Protein AF-A0A0L9VU03-F1 (afdb_monomer_lite)

Sequence (287 aa):
MYFSAEDRGEMMSMVYNWPAEQVDMIVVTDGSRILGLGDLGVQGIGIAIGKLDLYVAAAGINPQRVLPVMIDVGTNNEKLLEDPLYLGLQQHRLDGDDYLAVVDEFME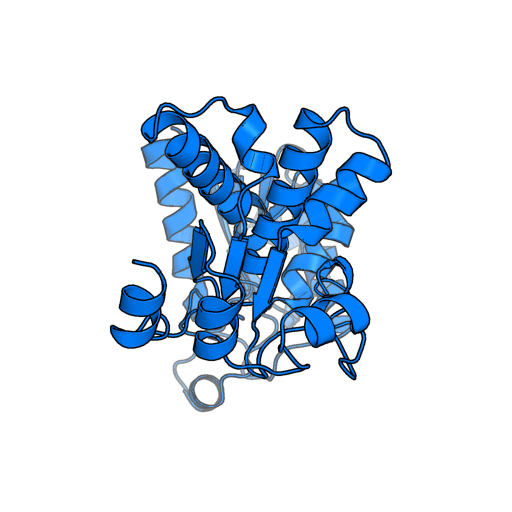AVFTRWPNVIVQFEDFQSKWAFKLLQRYRNTYRMFNDDVQGTAGVAIAGLLGAVRAQGRPMIDFPKQKIVVAGAGSAGIGVLNAARKTMARMLGNNEIAFKSAKSQFWVVDAKGLISEGRENIDPDALPFARNLKEMERQGLREGASLEEVVKQVKPDVLLGLSAVGGLFSKEVYNLKL

Structure (mmCIF, N/CA/C/O backbone):
data_AF-A0A0L9VU03-F1
#
_entry.id   AF-A0A0L9VU03-F1
#
loop_
_atom_site.group_PDB
_atom_site.id
_atom_site.type_symbol
_atom_site.label_atom_id
_atom_site.label_alt_id
_atom_site.label_comp_id
_atom_site.label_asym_id
_atom_site.label_entity_id
_atom_site.label_seq_id
_atom_site.pdbx_PDB_ins_code
_atom_site.Cartn_x
_atom_site.Cartn_y
_atom_site.Cartn_z
_atom_site.occupancy
_atom_site.B_iso_or_equiv
_atom_site.auth_seq_id
_atom_site.auth_comp_id
_atom_site.auth_asym_id
_atom_site.auth_atom_id
_atom_site.pdbx_PDB_model_num
ATOM 1 N N . MET A 1 1 ? 8.608 -6.116 -17.737 1.00 97.00 1 MET A N 1
ATOM 2 C CA . MET A 1 1 ? 9.834 -5.375 -18.089 1.00 97.00 1 MET A CA 1
ATOM 3 C C . MET A 1 1 ? 10.596 -5.069 -16.811 1.00 97.00 1 MET A C 1
ATOM 5 O O . MET A 1 1 ? 9.953 -4.867 -15.788 1.00 97.00 1 MET A O 1
ATOM 9 N N . TYR A 1 2 ? 11.925 -5.094 -16.856 1.00 98.25 2 TYR A N 1
ATOM 10 C CA . TYR A 1 2 ? 12.788 -4.829 -15.705 1.00 98.25 2 TYR A CA 1
ATOM 11 C C . TYR A 1 2 ? 13.545 -3.528 -15.960 1.00 98.25 2 TYR A C 1
ATOM 13 O O . TYR A 1 2 ? 14.045 -3.339 -17.067 1.00 98.25 2 TYR A O 1
ATOM 21 N N . PHE A 1 3 ? 13.581 -2.656 -14.959 1.00 98.31 3 PHE A N 1
ATOM 22 C CA . PHE A 1 3 ? 14.425 -1.465 -14.921 1.00 98.31 3 PHE A CA 1
ATOM 23 C C . PHE A 1 3 ? 15.259 -1.547 -13.658 1.00 98.31 3 PHE A C 1
ATOM 25 O O . PHE A 1 3 ? 14.698 -1.684 -12.574 1.00 98.31 3 PHE A O 1
ATOM 32 N N . SER A 1 4 ? 16.573 -1.492 -13.784 1.00 97.94 4 SER A N 1
ATOM 33 C CA . SER A 1 4 ? 17.489 -1.590 -12.659 1.00 97.94 4 SER A CA 1
ATOM 34 C C . SER A 1 4 ? 18.119 -0.240 -12.323 1.00 97.94 4 SER A C 1
ATOM 36 O O . SER A 1 4 ? 18.065 0.717 -13.096 1.00 97.94 4 SER A O 1
ATOM 38 N N . ALA A 1 5 ? 18.764 -0.158 -11.163 1.00 97.38 5 ALA A N 1
ATOM 39 C CA . ALA A 1 5 ? 19.578 0.995 -10.796 1.00 97.38 5 ALA A CA 1
ATOM 40 C C . ALA A 1 5 ? 20.778 1.237 -11.734 1.00 97.38 5 ALA A C 1
ATOM 42 O O . ALA A 1 5 ? 21.306 2.354 -11.735 1.00 97.38 5 ALA A O 1
ATOM 43 N N . GLU A 1 6 ? 21.214 0.218 -12.483 1.00 97.25 6 GLU A N 1
ATOM 44 C CA . GLU A 1 6 ? 22.302 0.303 -13.468 1.00 97.25 6 GLU A CA 1
ATOM 45 C C . GLU A 1 6 ? 21.829 0.881 -14.809 1.00 97.25 6 GLU A C 1
ATOM 47 O O . GLU A 1 6 ? 22.638 1.397 -15.572 1.00 97.25 6 GLU A O 1
ATOM 52 N N . ASP A 1 7 ? 20.516 0.881 -15.054 1.00 97.12 7 ASP A N 1
ATOM 53 C CA . ASP A 1 7 ? 19.892 1.419 -16.267 1.00 97.12 7 ASP A CA 1
ATOM 54 C C . ASP A 1 7 ? 19.652 2.940 -16.207 1.00 97.12 7 ASP A C 1
ATOM 56 O O . ASP A 1 7 ? 18.997 3.516 -17.081 1.00 97.12 7 ASP A O 1
ATOM 60 N N . ARG A 1 8 ? 20.149 3.605 -15.154 1.00 95.31 8 ARG A N 1
ATOM 61 C CA . ARG A 1 8 ? 19.999 5.053 -14.971 1.00 95.31 8 ARG A CA 1
ATOM 62 C C . ARG A 1 8 ? 20.581 5.818 -16.162 1.00 95.31 8 ARG A C 1
ATOM 64 O O . ARG A 1 8 ? 21.748 5.655 -16.506 1.00 95.31 8 ARG A O 1
ATOM 71 N N . GLY A 1 9 ? 19.776 6.704 -16.736 1.00 97.00 9 GLY A N 1
ATOM 72 C CA . GLY A 1 9 ? 20.077 7.489 -17.933 1.00 97.00 9 GLY A CA 1
ATOM 73 C C . GLY A 1 9 ? 19.579 6.866 -19.239 1.00 97.00 9 GLY A C 1
ATOM 74 O O . GLY A 1 9 ? 19.546 7.558 -20.256 1.00 97.00 9 GLY A O 1
ATOM 75 N N . GLU A 1 10 ? 19.156 5.600 -19.226 1.00 97.62 10 GLU A N 1
ATOM 76 C CA . GLU A 1 10 ? 18.762 4.853 -20.423 1.00 97.62 10 GLU A CA 1
ATOM 77 C C . GLU A 1 10 ? 17.277 4.458 -20.426 1.00 97.62 10 GLU A C 1
ATOM 79 O O . GLU A 1 10 ? 16.770 3.966 -21.436 1.00 97.62 10 GLU A O 1
ATOM 84 N N . MET A 1 11 ? 16.511 4.705 -19.355 1.00 97.75 11 MET A N 1
ATOM 85 C CA . MET A 1 11 ? 15.139 4.181 -19.260 1.00 97.75 11 MET A CA 1
ATOM 86 C C . MET A 1 11 ? 14.220 4.716 -20.367 1.00 97.75 11 MET A C 1
ATOM 88 O O . MET A 1 11 ? 13.341 3.997 -20.850 1.00 97.75 11 MET A O 1
ATOM 92 N N . MET A 1 12 ? 14.461 5.950 -20.823 1.00 96.25 12 MET A N 1
ATOM 93 C CA . MET A 1 12 ? 13.763 6.580 -21.953 1.00 96.25 12 MET A CA 1
ATOM 94 C C . MET A 1 12 ? 13.927 5.805 -23.265 1.00 96.25 12 MET A C 1
ATOM 96 O O . MET A 1 12 ? 12.988 5.747 -24.061 1.00 96.25 12 MET A O 1
ATOM 100 N N . SER A 1 13 ? 15.100 5.218 -23.512 1.00 96.69 13 SER A N 1
ATOM 101 C CA . SER A 1 13 ? 15.340 4.381 -24.689 1.00 96.69 13 SER A CA 1
ATOM 102 C C . SER A 1 13 ? 14.794 2.973 -24.445 1.00 96.69 13 SER A C 1
ATOM 104 O O . SER A 1 13 ? 14.068 2.430 -25.281 1.00 96.69 13 SER A O 1
ATOM 106 N N . MET A 1 14 ? 15.029 2.423 -23.251 1.00 97.75 14 MET A N 1
ATOM 107 C CA . MET A 1 14 ? 14.597 1.081 -22.876 1.00 97.75 14 MET A CA 1
ATOM 108 C C . MET A 1 14 ? 13.095 0.888 -22.971 1.00 97.75 14 MET A C 1
ATOM 110 O O . MET A 1 14 ? 12.674 -0.180 -23.418 1.00 97.75 14 MET A O 1
ATOM 114 N N . VAL A 1 15 ? 12.276 1.878 -22.576 1.00 97.50 15 VAL A N 1
ATOM 115 C CA . VAL A 1 15 ? 10.814 1.730 -22.635 1.00 97.50 15 VAL A CA 1
ATOM 116 C C . VAL A 1 15 ? 10.367 1.289 -24.020 1.00 97.50 15 VAL A C 1
ATOM 118 O O . VAL A 1 15 ? 9.435 0.499 -24.067 1.00 97.50 15 VAL A O 1
ATOM 121 N N . TYR A 1 16 ? 11.050 1.687 -25.109 1.00 96.88 16 TYR A N 1
ATOM 122 C CA . TYR A 1 16 ? 10.753 1.304 -26.499 1.00 96.88 16 TYR A CA 1
ATOM 123 C C . TYR A 1 16 ? 11.013 -0.168 -26.847 1.00 96.88 16 TYR A C 1
ATOM 125 O O . TYR A 1 16 ? 10.452 -0.652 -27.829 1.00 96.88 16 TYR A O 1
ATOM 133 N N . ASN A 1 17 ? 11.753 -0.908 -26.019 1.00 97.50 17 ASN A N 1
ATOM 134 C CA . ASN A 1 17 ? 11.926 -2.355 -26.179 1.00 97.50 17 ASN A CA 1
ATOM 135 C C . ASN A 1 17 ? 10.632 -3.135 -25.899 1.00 97.50 17 ASN A C 1
ATOM 137 O O . ASN A 1 17 ? 10.507 -4.290 -26.309 1.00 97.50 17 ASN A O 1
ATOM 141 N N . TRP A 1 18 ? 9.646 -2.530 -25.222 1.00 97.94 18 TRP A N 1
ATOM 142 C CA . TRP A 1 18 ? 8.326 -3.143 -25.100 1.00 97.94 18 TRP A CA 1
ATOM 143 C C . TRP A 1 18 ? 7.584 -3.101 -26.450 1.00 97.94 18 TRP A C 1
ATOM 145 O O . TRP A 1 18 ? 7.421 -2.011 -27.012 1.00 97.94 18 TRP A O 1
ATOM 155 N N . PRO A 1 19 ? 7.097 -4.244 -26.973 1.00 96.19 19 PRO A N 1
ATOM 156 C CA . PRO A 1 19 ? 6.612 -4.340 -28.352 1.00 96.19 19 PRO A CA 1
ATOM 157 C C . PRO A 1 19 ? 5.263 -3.649 -28.587 1.00 96.19 19 PRO A C 1
ATOM 159 O O . PRO A 1 19 ? 4.924 -3.349 -29.728 1.00 96.19 19 PRO A O 1
ATOM 162 N N . ALA A 1 20 ? 4.478 -3.400 -27.535 1.00 95.81 20 ALA A N 1
ATOM 163 C CA . ALA A 1 20 ? 3.187 -2.742 -27.675 1.00 95.81 20 ALA A CA 1
ATOM 164 C C . ALA A 1 20 ? 3.362 -1.232 -27.893 1.00 95.81 20 ALA A C 1
ATOM 166 O O . ALA A 1 20 ? 3.994 -0.542 -27.092 1.00 95.81 20 ALA A O 1
ATOM 167 N N . GLU A 1 21 ? 2.747 -0.704 -28.952 1.00 95.12 21 GLU A N 1
ATOM 168 C CA . GLU A 1 21 ? 2.725 0.739 -29.215 1.00 95.12 21 GLU A CA 1
ATOM 169 C C . GLU A 1 21 ? 1.917 1.506 -28.164 1.00 95.12 21 GLU A C 1
ATOM 171 O O . GLU A 1 21 ? 2.258 2.637 -27.826 1.00 95.12 21 GLU A O 1
ATOM 176 N N . GLN A 1 22 ? 0.868 0.888 -27.613 1.00 96.69 22 GLN A N 1
ATOM 177 C CA . GLN A 1 22 ? -0.003 1.481 -26.599 1.00 96.69 22 GLN A CA 1
ATOM 178 C C . GLN A 1 22 ? -0.077 0.594 -25.358 1.00 96.69 22 GLN A C 1
ATOM 180 O O . GLN A 1 22 ? -0.290 -0.614 -25.461 1.00 96.69 22 GLN A O 1
ATOM 185 N N . VAL A 1 23 ? 0.036 1.220 -24.189 1.00 98.38 23 VAL A N 1
ATOM 186 C CA . VAL A 1 23 ? -0.147 0.596 -22.877 1.00 98.38 23 VAL A CA 1
ATOM 187 C C . VAL A 1 23 ? -1.132 1.445 -22.075 1.00 98.38 23 VAL A C 1
ATOM 189 O O . VAL A 1 23 ? -0.966 2.659 -21.964 1.00 98.38 23 VAL A O 1
ATOM 192 N N . ASP A 1 24 ? -2.158 0.800 -21.522 1.00 98.25 24 ASP A N 1
ATOM 193 C CA . ASP A 1 24 ? -3.194 1.441 -20.705 1.00 98.25 24 ASP A CA 1
ATOM 194 C C . ASP A 1 24 ? -2.957 1.256 -19.213 1.00 98.25 24 ASP A C 1
ATOM 196 O O . ASP A 1 24 ? -3.305 2.136 -18.427 1.00 98.25 24 ASP A O 1
ATOM 200 N N . MET A 1 25 ? -2.382 0.119 -18.819 1.00 98.62 25 MET A N 1
ATOM 201 C CA . MET A 1 25 ? -2.199 -0.241 -17.418 1.00 98.62 25 MET A CA 1
ATOM 202 C C . MET A 1 25 ? -0.805 -0.806 -17.180 1.00 98.62 25 MET A C 1
ATOM 204 O O . MET A 1 25 ? -0.405 -1.802 -17.787 1.00 98.62 25 MET A O 1
ATOM 208 N N . ILE A 1 26 ? -0.094 -0.191 -16.245 1.00 98.88 26 ILE A N 1
ATOM 209 C CA . ILE A 1 26 ? 1.149 -0.701 -15.683 1.00 98.88 26 ILE A CA 1
ATOM 210 C C . ILE A 1 26 ? 0.901 -1.036 -14.224 1.00 98.88 26 ILE A C 1
ATOM 212 O O . ILE A 1 26 ? 0.391 -0.201 -13.480 1.00 98.88 26 ILE A O 1
ATOM 216 N N . VAL A 1 27 ? 1.320 -2.226 -13.807 1.00 98.88 27 VAL A N 1
ATOM 217 C CA . VAL A 1 27 ? 1.528 -2.527 -12.388 1.00 98.88 27 VAL 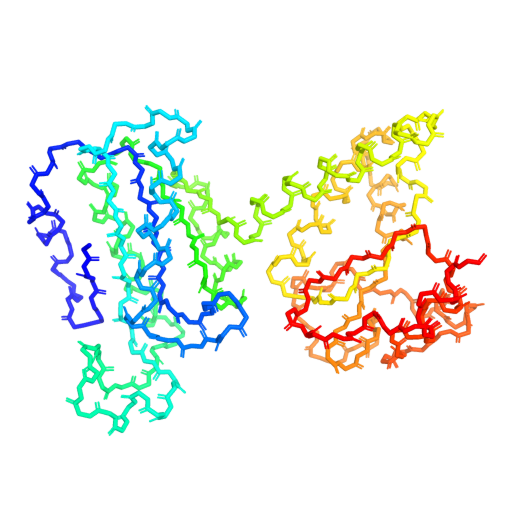A CA 1
ATOM 218 C C . VAL A 1 27 ? 3.028 -2.615 -12.174 1.00 98.88 27 VAL A C 1
ATOM 220 O O . VAL A 1 27 ? 3.708 -3.383 -12.857 1.00 98.88 27 VAL A O 1
ATOM 223 N N . VAL A 1 28 ? 3.538 -1.796 -11.260 1.00 98.88 28 VAL A N 1
ATOM 224 C CA . VAL A 1 28 ? 4.958 -1.704 -10.932 1.00 98.88 28 VAL A CA 1
ATOM 225 C C . VAL A 1 28 ? 5.186 -2.052 -9.468 1.00 98.88 28 VAL A C 1
ATOM 227 O O . VAL A 1 28 ? 4.421 -1.636 -8.599 1.00 98.88 28 VAL A O 1
ATOM 230 N N . THR A 1 29 ? 6.249 -2.803 -9.202 1.00 98.75 29 THR A N 1
ATOM 231 C CA . THR A 1 29 ? 6.735 -3.123 -7.856 1.00 98.75 29 THR A CA 1
ATOM 232 C C . THR A 1 29 ? 8.260 -3.041 -7.818 1.00 98.75 29 THR A C 1
ATOM 234 O O . THR A 1 29 ? 8.908 -3.221 -8.850 1.00 98.75 29 THR A O 1
ATOM 237 N N . ASP A 1 30 ? 8.837 -2.778 -6.645 1.00 98.50 30 ASP A N 1
ATOM 238 C CA . ASP A 1 30 ? 10.277 -2.930 -6.380 1.00 98.50 30 ASP A CA 1
ATOM 239 C C . ASP A 1 30 ? 10.606 -4.212 -5.590 1.00 98.50 30 ASP A C 1
ATOM 241 O O . ASP A 1 30 ? 11.751 -4.440 -5.184 1.00 98.50 30 ASP A O 1
ATOM 245 N N . GLY A 1 31 ? 9.589 -5.033 -5.300 1.00 97.94 31 GLY A N 1
ATOM 246 C CA . GLY A 1 31 ? 9.735 -6.284 -4.564 1.00 97.94 31 GLY A CA 1
ATOM 247 C C . GLY A 1 31 ? 10.089 -6.136 -3.084 1.00 97.94 31 GLY A C 1
ATOM 248 O O . GLY A 1 31 ? 10.447 -7.127 -2.447 1.00 97.94 31 GLY A O 1
ATOM 249 N N . SER A 1 32 ? 10.041 -4.923 -2.524 1.00 97.50 32 SER A N 1
ATOM 250 C CA . SER A 1 32 ? 10.554 -4.644 -1.175 1.00 97.50 32 SER A CA 1
ATOM 251 C C . SER A 1 32 ? 9.612 -5.061 -0.046 1.00 97.50 32 SER A C 1
ATOM 253 O O . SER A 1 32 ? 10.047 -5.187 1.105 1.00 97.50 32 SER A O 1
ATOM 255 N N . ARG A 1 33 ? 8.327 -5.266 -0.351 1.00 94.88 33 ARG A N 1
ATOM 256 C CA . ARG A 1 33 ? 7.302 -5.687 0.606 1.00 94.88 33 ARG A CA 1
ATOM 257 C C . ARG A 1 33 ? 6.242 -6.553 -0.078 1.00 94.88 33 ARG A C 1
ATOM 259 O O . ARG A 1 33 ? 5.066 -6.208 -0.075 1.00 94.88 33 ARG A O 1
ATOM 266 N N . ILE A 1 34 ? 6.656 -7.694 -0.624 1.00 95.44 34 ILE A N 1
ATOM 267 C CA . ILE A 1 34 ? 5.741 -8.635 -1.270 1.00 95.44 34 ILE A CA 1
ATOM 268 C C . ILE A 1 34 ? 4.785 -9.232 -0.240 1.00 95.44 34 ILE A C 1
ATOM 270 O O . ILE A 1 34 ? 5.185 -10.051 0.595 1.00 95.44 34 ILE A O 1
ATOM 274 N N . LEU A 1 35 ? 3.514 -8.831 -0.297 1.00 89.88 35 LEU A N 1
ATOM 275 C CA . LEU A 1 35 ? 2.458 -9.268 0.617 1.00 89.88 35 LEU A CA 1
ATOM 276 C C . LEU A 1 35 ? 2.898 -9.202 2.104 1.00 89.88 35 LEU A C 1
ATOM 278 O O . LEU A 1 35 ? 3.228 -8.142 2.640 1.00 89.88 35 LEU A O 1
ATOM 282 N N . GLY A 1 36 ? 2.883 -10.348 2.794 1.00 85.75 36 GLY A N 1
ATOM 283 C CA . GLY A 1 36 ? 3.446 -10.545 4.135 1.00 85.75 36 GLY A CA 1
ATOM 284 C C . GLY A 1 36 ? 4.771 -11.318 4.142 1.00 85.75 36 GLY A C 1
ATOM 285 O O . GLY A 1 36 ? 5.201 -11.751 5.206 1.00 85.75 36 GLY A O 1
ATOM 286 N N . LEU A 1 37 ? 5.384 -11.539 2.974 1.00 91.19 37 LEU A N 1
ATOM 287 C CA . LEU A 1 37 ? 6.623 -12.309 2.799 1.00 91.19 37 LEU A CA 1
ATOM 288 C C . LEU A 1 37 ? 7.883 -11.443 2.934 1.00 91.19 37 LEU A C 1
ATOM 290 O O . LEU A 1 37 ? 8.956 -11.969 3.219 1.00 91.19 37 LEU A O 1
ATOM 294 N N . GLY A 1 38 ? 7.747 -10.123 2.781 1.00 93.25 38 GLY A N 1
ATOM 295 C CA . GLY A 1 38 ? 8.843 -9.169 2.935 1.00 93.25 38 GLY A CA 1
ATOM 296 C C . GLY A 1 38 ? 9.579 -8.895 1.627 1.00 93.25 38 GLY A C 1
ATOM 297 O O . GLY A 1 38 ? 8.966 -8.828 0.564 1.00 93.25 38 GLY A O 1
ATOM 298 N N . ASP A 1 39 ? 10.884 -8.673 1.726 1.00 97.69 39 ASP A N 1
ATOM 299 C CA . ASP A 1 39 ? 11.732 -8.310 0.594 1.00 97.69 39 ASP A CA 1
ATOM 300 C C . ASP A 1 39 ? 12.108 -9.552 -0.229 1.00 97.69 39 ASP A C 1
ATOM 302 O O . ASP A 1 39 ? 12.851 -10.416 0.244 1.00 97.69 39 ASP A O 1
ATOM 306 N N . LEU A 1 40 ? 11.588 -9.639 -1.455 1.00 98.06 40 LEU A N 1
ATOM 307 C CA . LEU A 1 40 ? 11.891 -10.710 -2.414 1.00 98.06 40 LEU A CA 1
ATOM 308 C C . LEU A 1 40 ? 12.645 -10.198 -3.653 1.00 98.06 40 LEU A C 1
ATOM 310 O O . LEU A 1 40 ? 12.853 -10.955 -4.604 1.00 98.06 40 LEU A O 1
ATOM 314 N N . GLY A 1 41 ? 13.025 -8.915 -3.668 1.00 98.12 41 GLY A N 1
ATOM 315 C CA . GLY A 1 41 ? 13.677 -8.280 -4.812 1.00 98.12 41 GLY A CA 1
ATOM 316 C C . GLY A 1 41 ? 12.964 -8.571 -6.139 1.00 98.12 41 GLY A C 1
ATOM 317 O O . GLY A 1 41 ? 11.732 -8.555 -6.221 1.00 98.12 41 GLY A O 1
ATOM 318 N N . VAL A 1 42 ? 13.723 -8.920 -7.179 1.00 98.12 42 VAL A N 1
ATOM 319 C CA . VAL A 1 42 ? 13.159 -9.174 -8.519 1.00 98.12 42 VAL A CA 1
ATOM 320 C C . VAL A 1 42 ? 12.241 -10.395 -8.605 1.00 98.12 42 VAL A C 1
ATOM 322 O O . VAL A 1 42 ? 11.451 -10.501 -9.547 1.00 98.12 42 VAL A O 1
ATOM 325 N N . GLN A 1 43 ? 12.279 -11.303 -7.623 1.00 97.62 43 GLN A N 1
ATOM 326 C CA . GLN A 1 43 ? 11.357 -12.445 -7.573 1.00 97.62 43 GLN A CA 1
ATOM 327 C C . GLN A 1 43 ? 9.908 -11.993 -7.313 1.00 97.62 43 GLN A C 1
ATOM 329 O O . GLN A 1 43 ? 8.965 -12.731 -7.597 1.00 97.62 43 GLN A O 1
ATOM 334 N N . GLY A 1 44 ? 9.710 -10.754 -6.851 1.00 97.44 44 GLY A N 1
ATOM 335 C CA . GLY A 1 44 ? 8.399 -10.147 -6.630 1.00 97.44 44 GLY A CA 1
ATOM 336 C C . GLY A 1 44 ? 7.575 -9.853 -7.891 1.00 97.44 44 GLY A C 1
ATOM 337 O O . GLY A 1 44 ? 6.394 -9.531 -7.781 1.00 97.44 44 GLY A O 1
ATOM 338 N N . ILE A 1 45 ? 8.146 -9.988 -9.097 1.00 98.19 45 ILE A N 1
ATOM 339 C CA . ILE A 1 45 ? 7.484 -9.621 -10.368 1.00 98.19 45 ILE A CA 1
ATOM 340 C C . ILE A 1 45 ? 6.155 -10.359 -10.583 1.00 98.19 45 ILE A C 1
ATOM 342 O O . ILE A 1 45 ? 5.249 -9.835 -11.234 1.00 98.19 45 ILE A O 1
ATOM 346 N N . GLY A 1 46 ? 6.016 -11.556 -10.004 1.00 97.94 46 GLY A N 1
ATOM 347 C CA . GLY A 1 46 ? 4.796 -12.355 -10.083 1.00 97.94 46 GLY A CA 1
ATOM 348 C C . GLY A 1 46 ? 3.559 -11.615 -9.568 1.00 97.94 46 GLY A C 1
ATOM 349 O O . GLY A 1 46 ? 2.469 -11.838 -10.087 1.00 97.94 46 GLY A O 1
ATOM 350 N N . ILE A 1 47 ? 3.720 -10.685 -8.620 1.00 97.94 47 ILE A N 1
ATOM 351 C CA . ILE A 1 47 ? 2.622 -9.842 -8.136 1.00 97.94 47 ILE A CA 1
ATOM 352 C C . ILE A 1 47 ? 2.118 -8.910 -9.239 1.00 97.94 47 ILE A C 1
ATOM 354 O O . ILE A 1 47 ? 0.916 -8.867 -9.498 1.00 97.94 47 ILE A O 1
ATOM 358 N N . ALA A 1 48 ? 3.020 -8.205 -9.928 1.00 98.38 48 ALA A N 1
ATOM 359 C CA . ALA A 1 48 ? 2.641 -7.304 -11.013 1.00 98.38 48 ALA A CA 1
ATOM 360 C C . ALA A 1 48 ? 1.943 -8.055 -12.157 1.00 98.38 48 ALA A C 1
ATOM 362 O O . ALA A 1 48 ? 0.930 -7.587 -12.676 1.00 98.38 48 ALA A O 1
ATOM 363 N N . ILE A 1 49 ? 2.446 -9.244 -12.504 1.00 98.50 49 ILE A N 1
ATOM 364 C CA . ILE A 1 49 ? 1.828 -10.123 -13.506 1.00 98.50 49 ILE A CA 1
ATOM 365 C C . ILE A 1 49 ? 0.421 -10.537 -13.054 1.00 98.50 49 ILE A C 1
ATOM 367 O O . ILE A 1 49 ? -0.549 -10.264 -13.755 1.00 98.50 49 ILE A O 1
ATOM 371 N N . GLY A 1 50 ? 0.285 -11.103 -11.851 1.00 98.31 50 GLY A N 1
ATOM 372 C CA . GLY A 1 50 ? -1.001 -11.594 -11.352 1.00 98.31 50 GLY A CA 1
ATOM 373 C C . GLY A 1 50 ? -2.058 -10.496 -11.179 1.00 98.31 50 GLY A C 1
ATOM 374 O O . GLY A 1 50 ? -3.239 -10.723 -11.437 1.00 98.31 50 GLY A O 1
ATOM 375 N N . LYS A 1 51 ? -1.662 -9.275 -10.795 1.00 98.19 51 LYS A N 1
ATOM 376 C CA . LYS A 1 51 ? -2.577 -8.121 -10.742 1.00 98.19 51 LYS A CA 1
ATOM 377 C C . LYS A 1 51 ? -3.091 -7.756 -12.132 1.00 98.19 51 LYS A C 1
ATOM 379 O O . LYS A 1 51 ? -4.283 -7.500 -12.290 1.00 98.19 51 LYS A O 1
ATOM 384 N N . LEU A 1 52 ? -2.225 -7.761 -13.143 1.00 98.62 52 LEU A N 1
ATOM 385 C CA . LEU A 1 52 ? -2.627 -7.497 -14.525 1.00 98.62 52 LEU A CA 1
ATOM 386 C C . LEU A 1 52 ? -3.511 -8.606 -15.100 1.00 98.62 52 LEU A C 1
ATOM 388 O O . LEU A 1 52 ? -4.469 -8.290 -15.806 1.00 98.62 52 LEU A O 1
ATOM 392 N N . ASP A 1 53 ? -3.282 -9.866 -14.731 1.00 98.44 53 ASP A N 1
ATOM 393 C CA . ASP A 1 53 ? -4.190 -10.963 -15.084 1.00 98.44 53 ASP A CA 1
ATOM 394 C C . ASP A 1 53 ? -5.611 -10.696 -14.560 1.00 98.44 53 ASP A C 1
ATOM 396 O O . ASP A 1 53 ? -6.591 -10.904 -15.278 1.00 98.44 53 ASP A O 1
ATOM 400 N N . LEU A 1 54 ? -5.747 -10.149 -13.344 1.00 98.06 54 LEU A N 1
ATOM 401 C CA . LEU A 1 54 ? -7.046 -9.736 -12.799 1.00 98.06 54 LEU A CA 1
ATOM 402 C C . LEU A 1 54 ? -7.641 -8.529 -13.531 1.00 98.06 54 LEU A C 1
ATOM 404 O O . LEU A 1 54 ? -8.853 -8.486 -13.728 1.00 98.06 54 LEU A O 1
ATOM 408 N N . TYR A 1 55 ? -6.832 -7.567 -13.977 1.00 98.38 55 TYR A N 1
ATOM 409 C CA . TYR A 1 55 ? -7.326 -6.472 -14.819 1.00 98.38 55 TYR A CA 1
ATOM 410 C C . TYR A 1 55 ? -7.918 -6.978 -16.136 1.00 98.38 55 TYR A C 1
ATOM 412 O O . TYR A 1 55 ? -8.974 -6.510 -16.566 1.00 98.38 55 TYR A O 1
ATOM 420 N N . VAL A 1 56 ? -7.267 -7.956 -16.763 1.00 98.12 56 VAL A N 1
ATOM 421 C CA . VAL A 1 56 ? -7.771 -8.585 -17.986 1.00 98.12 56 VAL A CA 1
ATOM 422 C C . VAL A 1 56 ? -9.040 -9.382 -17.682 1.00 98.12 56 VAL A C 1
ATOM 424 O O . VAL A 1 56 ? -10.077 -9.154 -18.302 1.00 98.12 56 VAL A O 1
ATOM 427 N N . ALA A 1 57 ? -8.989 -10.277 -16.696 1.00 98.25 57 ALA A N 1
ATOM 428 C CA . ALA A 1 57 ? -10.070 -11.217 -16.419 1.00 98.25 57 ALA A CA 1
ATOM 429 C C . ALA A 1 57 ? -11.317 -10.564 -15.797 1.00 98.25 57 ALA A C 1
ATOM 431 O O . ALA A 1 57 ? -12.437 -10.924 -16.153 1.00 98.25 57 ALA A O 1
ATOM 432 N N . ALA A 1 58 ? -11.142 -9.624 -14.864 1.00 97.44 58 ALA A N 1
ATOM 433 C CA . ALA A 1 58 ? -12.241 -9.039 -14.094 1.00 97.44 58 ALA A CA 1
ATOM 434 C C . ALA A 1 58 ? -12.726 -7.690 -14.645 1.00 97.44 58 ALA A C 1
ATOM 436 O O . ALA A 1 58 ? -13.913 -7.387 -14.532 1.00 97.44 58 ALA A O 1
ATOM 437 N N . ALA A 1 59 ? -11.835 -6.880 -15.230 1.00 96.62 59 ALA A N 1
ATOM 438 C CA . ALA A 1 59 ? -12.177 -5.557 -15.762 1.00 96.62 59 ALA A CA 1
ATOM 439 C C . ALA A 1 59 ? -12.220 -5.502 -17.301 1.00 96.62 59 ALA A C 1
ATOM 441 O O . ALA A 1 59 ? -12.621 -4.480 -17.857 1.00 96.62 59 ALA A O 1
ATOM 442 N N . GLY A 1 60 ? -11.842 -6.584 -17.994 1.00 97.38 60 GLY A N 1
ATOM 443 C CA . GLY A 1 60 ? -11.881 -6.659 -19.455 1.00 97.38 60 GLY A CA 1
ATOM 444 C C . GLY A 1 60 ? -10.823 -5.799 -20.150 1.00 97.38 60 GLY A C 1
ATOM 445 O O . GLY A 1 60 ? -11.021 -5.412 -21.302 1.00 97.38 60 GLY A O 1
ATOM 446 N N . ILE A 1 61 ? -9.718 -5.466 -19.469 1.00 97.31 61 ILE A N 1
ATOM 447 C CA . ILE A 1 61 ? -8.606 -4.739 -20.096 1.00 97.31 61 ILE A CA 1
ATOM 448 C C . ILE A 1 61 ? -7.969 -5.619 -21.178 1.00 97.31 61 ILE A C 1
ATOM 450 O O . ILE A 1 61 ? -7.796 -6.823 -21.000 1.00 97.31 61 ILE A O 1
ATOM 454 N N . ASN A 1 62 ? -7.609 -5.020 -22.315 1.00 97.69 62 ASN A N 1
ATOM 455 C CA . ASN A 1 62 ? -6.952 -5.744 -23.398 1.00 97.69 62 ASN A CA 1
ATOM 456 C C . ASN A 1 62 ? -5.568 -6.262 -22.936 1.00 97.69 62 ASN A C 1
ATOM 458 O O . ASN A 1 62 ? -4.714 -5.439 -22.595 1.00 97.69 62 ASN A O 1
ATOM 462 N N . PRO A 1 63 ? -5.295 -7.581 -22.991 1.00 97.38 63 PRO A N 1
ATOM 463 C CA . PRO A 1 63 ? -4.021 -8.157 -22.548 1.00 97.38 63 PRO A CA 1
ATOM 464 C C . PRO A 1 63 ? -2.801 -7.677 -23.349 1.00 97.38 63 PRO A C 1
ATOM 466 O O . PRO A 1 63 ? -1.681 -7.765 -22.864 1.00 97.38 63 PRO A O 1
ATOM 469 N N . GLN A 1 64 ? -2.979 -7.135 -24.557 1.00 97.19 64 GLN A N 1
ATOM 470 C CA . GLN A 1 64 ? -1.881 -6.536 -25.329 1.00 97.19 64 GLN A CA 1
ATOM 471 C C . GLN A 1 64 ? -1.517 -5.116 -24.866 1.00 97.19 64 GLN A C 1
ATOM 473 O O . GLN A 1 64 ? -0.518 -4.564 -25.319 1.00 97.19 64 GLN A O 1
ATOM 478 N N . ARG A 1 65 ? -2.329 -4.510 -23.989 1.00 97.94 65 ARG A N 1
ATOM 479 C CA . ARG A 1 65 ? -2.197 -3.121 -23.515 1.00 97.94 65 ARG A CA 1
ATOM 480 C C . ARG A 1 65 ? -1.872 -3.044 -22.022 1.00 97.94 65 ARG A C 1
ATOM 482 O O . ARG A 1 65 ? -2.068 -2.000 -21.402 1.00 97.94 65 ARG A O 1
ATOM 489 N N . VAL A 1 66 ? -1.371 -4.133 -21.443 1.00 98.44 66 VAL A N 1
ATOM 490 C CA . VAL A 1 66 ? -0.888 -4.181 -20.059 1.00 98.44 66 VAL A CA 1
ATOM 491 C C . VAL A 1 66 ? 0.617 -4.418 -20.019 1.00 98.44 66 VAL A C 1
ATOM 493 O O . VAL A 1 66 ? 1.170 -5.066 -20.907 1.00 98.44 66 VAL A O 1
ATOM 496 N N . LEU A 1 67 ? 1.289 -3.892 -18.996 1.00 98.75 67 LEU A N 1
ATOM 497 C CA . LEU A 1 67 ? 2.736 -4.024 -18.841 1.00 98.75 67 LEU A CA 1
ATOM 498 C C . LEU A 1 67 ? 3.114 -4.235 -17.361 1.00 98.75 67 LEU A C 1
ATOM 500 O O . LEU A 1 67 ? 3.013 -3.299 -16.566 1.00 98.75 67 LEU A O 1
ATOM 504 N N . PRO A 1 68 ? 3.566 -5.441 -16.966 1.00 98.69 68 PRO A N 1
ATOM 505 C CA . PRO A 1 68 ? 4.120 -5.668 -15.635 1.00 98.69 68 PRO A CA 1
ATOM 506 C C . PRO A 1 68 ? 5.537 -5.098 -15.560 1.00 98.69 68 PRO A C 1
ATOM 508 O O . PRO A 1 68 ? 6.355 -5.347 -16.455 1.00 98.69 68 PRO A O 1
ATOM 511 N N . VAL A 1 69 ? 5.852 -4.367 -14.493 1.00 98.88 69 VAL A N 1
ATOM 512 C CA . VAL A 1 69 ? 7.167 -3.745 -14.297 1.00 98.88 69 VAL A CA 1
ATOM 513 C C . VAL A 1 69 ? 7.782 -4.143 -12.957 1.00 98.88 69 VAL A C 1
ATOM 515 O O . VAL A 1 69 ? 7.111 -4.134 -11.927 1.00 98.88 69 VAL A O 1
ATOM 518 N N . MET A 1 70 ? 9.079 -4.450 -12.986 1.00 98.69 70 MET A N 1
ATOM 519 C CA . MET A 1 70 ? 9.939 -4.564 -11.810 1.00 98.69 70 MET A CA 1
ATOM 520 C C . MET A 1 70 ? 10.967 -3.432 -11.824 1.00 98.69 70 MET A C 1
ATOM 522 O O . MET A 1 70 ? 11.661 -3.265 -12.829 1.00 98.69 70 MET A O 1
ATOM 526 N N . ILE A 1 71 ? 11.072 -2.698 -10.718 1.00 98.69 71 ILE A N 1
ATOM 527 C CA . ILE A 1 71 ? 12.162 -1.752 -10.463 1.00 98.69 71 ILE A CA 1
ATOM 528 C C . ILE A 1 71 ? 13.173 -2.431 -9.534 1.00 98.69 71 ILE A C 1
ATOM 530 O O . ILE A 1 71 ? 12.907 -2.617 -8.348 1.00 98.69 71 ILE A O 1
ATOM 534 N N . ASP A 1 72 ? 14.331 -2.805 -10.065 1.00 98.69 72 ASP A N 1
ATOM 535 C CA . ASP A 1 72 ? 15.399 -3.448 -9.308 1.00 98.69 72 ASP A CA 1
ATOM 536 C C . ASP A 1 72 ? 16.427 -2.429 -8.808 1.00 98.69 72 ASP A C 1
ATOM 538 O O . ASP A 1 72 ? 17.328 -1.996 -9.522 1.00 98.69 72 ASP A O 1
ATOM 542 N N . VAL A 1 73 ? 16.297 -2.043 -7.546 1.00 98.50 73 VAL A N 1
ATOM 543 C CA . VAL A 1 73 ? 17.256 -1.168 -6.854 1.00 98.50 73 VAL A CA 1
ATOM 544 C C . VAL A 1 73 ? 18.166 -1.948 -5.904 1.00 98.50 73 VAL A C 1
ATOM 546 O O . VAL A 1 73 ? 18.802 -1.336 -5.047 1.00 98.50 73 VAL A O 1
ATOM 549 N N . GLY A 1 74 ? 18.210 -3.279 -6.027 1.00 98.38 74 GLY A N 1
ATOM 550 C CA . GLY A 1 74 ? 18.815 -4.192 -5.060 1.00 98.38 74 GLY A CA 1
ATOM 551 C C . GLY A 1 74 ? 17.791 -4.834 -4.118 1.00 98.38 74 GLY A C 1
ATOM 552 O O . GLY A 1 74 ? 16.579 -4.621 -4.218 1.00 98.38 74 GLY A O 1
ATOM 553 N N . THR A 1 75 ? 18.284 -5.614 -3.157 1.00 98.62 75 THR A N 1
ATOM 554 C CA . THR A 1 75 ? 17.479 -6.262 -2.107 1.00 98.62 75 THR A CA 1
ATOM 555 C C . THR A 1 75 ? 18.212 -6.239 -0.768 1.00 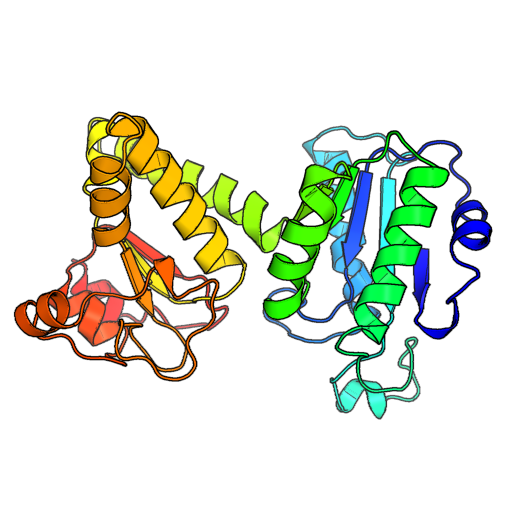98.62 75 THR A C 1
ATOM 557 O O . THR A 1 75 ? 19.430 -6.337 -0.710 1.00 98.62 75 THR A O 1
ATOM 560 N N . ASN A 1 76 ? 17.472 -6.109 0.333 1.00 98.31 76 ASN A N 1
ATOM 561 C CA . ASN A 1 76 ? 18.016 -6.228 1.690 1.00 98.31 76 ASN A CA 1
ATOM 562 C C . ASN A 1 76 ? 17.831 -7.642 2.265 1.00 98.31 76 ASN A C 1
ATOM 564 O O . ASN A 1 76 ? 17.972 -7.852 3.468 1.00 98.31 76 ASN A O 1
ATOM 568 N N . ASN A 1 77 ? 17.453 -8.612 1.431 1.00 98.19 77 ASN A N 1
ATOM 569 C CA . ASN A 1 77 ? 17.336 -10.002 1.833 1.00 98.19 77 ASN A CA 1
ATOM 570 C C . ASN A 1 77 ? 18.685 -10.709 1.660 1.00 98.19 77 ASN A C 1
ATOM 572 O O . ASN A 1 77 ? 19.027 -11.130 0.558 1.00 98.19 77 ASN A O 1
ATOM 576 N N . GLU A 1 78 ? 19.421 -10.881 2.761 1.00 98.12 78 GLU A N 1
ATOM 577 C CA . GLU A 1 78 ? 20.755 -11.509 2.761 1.00 98.12 78 GLU A CA 1
ATOM 578 C C . GLU A 1 78 ? 20.774 -12.883 2.083 1.00 98.12 78 GLU A C 1
ATOM 580 O O . GLU A 1 78 ? 21.717 -13.220 1.379 1.00 98.12 78 GLU A O 1
ATOM 585 N N . LYS A 1 79 ? 19.693 -13.665 2.213 1.00 97.94 79 LYS A N 1
ATOM 586 C CA . LYS A 1 79 ? 19.619 -14.984 1.570 1.00 97.94 79 LYS A CA 1
ATOM 587 C C . LYS A 1 79 ? 19.614 -14.891 0.049 1.00 97.94 79 LYS A C 1
ATOM 589 O O . LYS A 1 79 ? 20.109 -15.802 -0.596 1.00 97.94 79 LYS A O 1
ATOM 594 N N . LEU A 1 80 ? 19.019 -13.834 -0.509 1.00 98.00 80 LEU A N 1
ATOM 595 C CA . LEU A 1 80 ? 19.028 -13.587 -1.952 1.00 98.00 80 LEU A CA 1
ATOM 596 C C . LEU A 1 80 ? 20.378 -13.027 -2.404 1.00 98.00 80 LEU A C 1
ATOM 598 O O . LEU A 1 80 ? 20.837 -13.389 -3.481 1.00 98.00 80 LEU A O 1
ATOM 602 N N . LEU A 1 81 ? 21.029 -12.210 -1.567 1.00 98.06 81 LEU A N 1
ATOM 603 C CA . LEU A 1 81 ? 22.371 -11.686 -1.841 1.00 98.06 81 LEU A CA 1
ATOM 604 C C . LEU A 1 81 ? 23.452 -12.780 -1.855 1.00 98.06 81 LEU A C 1
ATOM 606 O O . LEU A 1 81 ? 24.455 -12.682 -2.557 1.00 98.06 81 LEU A O 1
ATOM 610 N N . GLU A 1 82 ? 23.245 -13.840 -1.078 1.00 97.19 82 GLU A N 1
ATOM 611 C CA . GLU A 1 82 ? 24.120 -15.014 -1.043 1.00 97.19 82 GLU A CA 1
ATOM 612 C C . GLU A 1 82 ? 23.753 -16.073 -2.100 1.00 97.19 82 GLU A C 1
ATOM 614 O O . GLU A 1 82 ? 24.518 -17.017 -2.312 1.00 97.19 82 GLU A O 1
ATOM 619 N N . ASP A 1 83 ? 22.596 -15.949 -2.761 1.00 97.69 83 ASP A N 1
ATOM 620 C CA . ASP A 1 83 ? 22.114 -16.935 -3.728 1.00 97.69 83 ASP A CA 1
ATOM 621 C C . ASP A 1 83 ? 22.731 -16.683 -5.119 1.00 97.69 83 ASP A C 1
ATOM 623 O O . ASP A 1 83 ? 22.388 -15.696 -5.780 1.00 97.69 83 ASP A O 1
ATOM 627 N N . PRO A 1 84 ? 23.595 -17.585 -5.630 1.00 96.44 84 PRO A N 1
ATOM 628 C CA . PRO A 1 84 ? 24.201 -17.435 -6.953 1.00 96.44 84 PRO A CA 1
ATOM 629 C C . PRO A 1 84 ? 23.189 -17.548 -8.105 1.00 96.44 84 PRO A C 1
ATOM 631 O O . PRO A 1 84 ? 23.544 -17.273 -9.250 1.00 96.44 84 PRO A O 1
ATOM 634 N N . LEU A 1 85 ? 21.955 -17.984 -7.833 1.00 97.31 85 LEU A N 1
ATOM 635 C CA . LEU A 1 85 ? 20.865 -18.065 -8.804 1.00 97.31 85 LEU A CA 1
ATOM 636 C C . LEU A 1 85 ? 19.926 -16.853 -8.750 1.00 97.31 85 LEU A C 1
ATOM 638 O O . LEU A 1 85 ? 18.996 -16.771 -9.559 1.00 97.31 85 LEU A O 1
ATOM 642 N N . TYR A 1 86 ? 20.133 -15.915 -7.821 1.00 98.00 86 TYR A N 1
ATOM 643 C CA . TYR A 1 86 ? 19.344 -14.692 -7.774 1.00 98.00 86 TYR A CA 1
ATOM 644 C C . TYR A 1 86 ? 19.631 -13.827 -9.010 1.00 98.00 86 TYR A C 1
ATOM 646 O O . TYR A 1 86 ? 20.778 -13.550 -9.352 1.00 98.00 86 TYR A O 1
ATOM 654 N N . LEU A 1 87 ? 18.559 -13.432 -9.703 1.00 97.06 87 LEU A N 1
ATOM 655 C CA . LEU A 1 87 ? 18.631 -12.751 -11.002 1.00 97.06 87 LEU A CA 1
ATOM 656 C C . LEU A 1 87 ? 18.724 -11.224 -10.896 1.00 97.06 87 LEU A C 1
ATOM 658 O O . LEU A 1 87 ? 18.905 -10.567 -11.917 1.00 97.06 87 LEU A O 1
ATOM 662 N N . GLY A 1 88 ? 18.506 -10.666 -9.705 1.00 97.94 88 GLY A N 1
ATOM 663 C CA . GLY A 1 88 ? 18.525 -9.221 -9.493 1.00 97.94 88 GLY A CA 1
ATOM 664 C C . GLY A 1 88 ? 19.911 -8.708 -9.130 1.00 97.94 88 GLY A C 1
ATOM 665 O O . GLY A 1 88 ? 20.863 -9.477 -8.988 1.00 97.94 88 GLY A O 1
ATOM 666 N N . LEU A 1 89 ? 20.009 -7.398 -8.924 1.00 98.19 89 LEU A N 1
ATOM 667 C CA . LEU A 1 89 ? 21.239 -6.752 -8.493 1.00 98.19 89 LEU A CA 1
ATOM 668 C C . LEU A 1 89 ? 21.704 -7.317 -7.143 1.00 98.19 89 LEU A C 1
ATOM 670 O O . LEU A 1 89 ? 20.971 -7.291 -6.149 1.00 98.19 89 LEU A O 1
ATOM 674 N N . GLN A 1 90 ? 22.953 -7.784 -7.113 1.00 97.31 90 GLN A N 1
ATOM 675 C CA . GLN A 1 90 ? 23.624 -8.347 -5.937 1.00 97.31 90 GLN A CA 1
ATOM 676 C C . GLN A 1 90 ? 24.159 -7.237 -5.021 1.00 97.31 90 GLN A C 1
ATOM 678 O O . GLN A 1 90 ? 25.355 -7.130 -4.748 1.00 97.31 90 GLN A O 1
ATOM 683 N N . GLN A 1 91 ? 23.257 -6.360 -4.588 1.00 97.81 91 GLN A N 1
ATOM 684 C CA . GLN A 1 91 ? 23.549 -5.240 -3.702 1.00 97.81 91 GLN A CA 1
ATOM 685 C C . GLN A 1 91 ? 22.362 -4.940 -2.787 1.00 97.81 91 GLN A C 1
ATOM 687 O O . GLN A 1 91 ? 21.204 -5.204 -3.128 1.00 97.81 91 GLN A O 1
ATOM 692 N N . HIS A 1 92 ? 22.648 -4.307 -1.650 1.00 98.50 92 HIS A N 1
ATOM 693 C CA . HIS A 1 92 ? 21.608 -3.729 -0.807 1.00 98.50 92 HIS A CA 1
ATOM 694 C C . HIS A 1 92 ? 20.818 -2.649 -1.544 1.00 98.50 92 HIS A C 1
ATOM 696 O O . HIS A 1 92 ? 21.330 -1.979 -2.445 1.00 98.50 92 HIS A O 1
ATOM 702 N N . ARG A 1 93 ? 19.561 -2.467 -1.129 1.00 98.50 93 ARG A N 1
ATOM 703 C CA . ARG A 1 93 ? 18.658 -1.493 -1.743 1.00 98.50 93 ARG A CA 1
ATOM 704 C C . ARG A 1 93 ? 19.237 -0.089 -1.683 1.00 98.50 93 ARG A C 1
ATOM 706 O O . ARG A 1 93 ? 19.679 0.356 -0.623 1.00 98.50 93 ARG A O 1
ATOM 713 N N . LEU A 1 94 ? 19.114 0.638 -2.791 1.00 98.19 94 LEU A N 1
ATOM 714 C CA . LEU A 1 94 ? 19.279 2.088 -2.771 1.00 98.19 94 LEU A CA 1
ATOM 715 C C . LEU A 1 94 ? 18.307 2.729 -1.769 1.00 98.19 94 LEU A C 1
ATOM 717 O O . LEU A 1 94 ? 17.192 2.247 -1.546 1.00 98.19 94 LEU A O 1
ATOM 721 N N . ASP A 1 95 ? 18.723 3.856 -1.197 1.00 97.06 95 ASP A N 1
ATOM 722 C CA . ASP A 1 95 ? 17.904 4.670 -0.301 1.00 97.06 95 ASP A CA 1
ATOM 723 C C . ASP A 1 95 ? 18.024 6.157 -0.663 1.00 97.06 95 ASP A C 1
ATOM 725 O O . ASP A 1 95 ? 18.824 6.548 -1.513 1.00 97.06 95 ASP A O 1
ATOM 729 N N . GLY A 1 96 ? 17.218 6.997 -0.019 1.00 97.19 96 GLY A N 1
ATOM 730 C CA . GLY A 1 96 ? 17.299 8.447 -0.173 1.00 97.19 96 GLY A CA 1
ATOM 731 C C . GLY A 1 96 ? 17.075 8.917 -1.612 1.00 97.19 96 GLY A C 1
ATOM 732 O O . GLY A 1 96 ? 16.146 8.469 -2.287 1.00 97.19 96 GLY A O 1
ATOM 733 N N . ASP A 1 97 ? 17.903 9.861 -2.052 1.00 98.00 97 ASP A N 1
ATOM 734 C CA . ASP A 1 97 ? 17.757 10.514 -3.355 1.00 98.00 97 ASP A CA 1
ATOM 735 C C . ASP A 1 97 ? 18.162 9.604 -4.519 1.00 98.00 97 ASP A C 1
ATOM 737 O O . ASP A 1 97 ? 17.572 9.703 -5.591 1.00 98.00 97 ASP A O 1
ATOM 741 N N . ASP A 1 98 ? 19.080 8.658 -4.299 1.00 98.12 98 ASP A N 1
ATOM 742 C CA . ASP A 1 98 ? 19.462 7.670 -5.313 1.00 98.12 98 ASP A CA 1
ATOM 743 C C . ASP A 1 98 ? 18.290 6.766 -5.695 1.00 98.12 98 ASP A C 1
ATOM 745 O O . ASP A 1 98 ? 18.045 6.529 -6.877 1.00 98.12 98 ASP A O 1
ATOM 749 N N . TYR A 1 99 ? 17.525 6.303 -4.702 1.00 98.56 99 TYR A N 1
ATOM 750 C CA . TYR A 1 99 ? 16.300 5.542 -4.944 1.00 98.56 99 TYR A CA 1
ATOM 751 C C . TYR A 1 99 ? 15.265 6.384 -5.703 1.00 98.56 99 TYR A C 1
ATOM 753 O O . TYR A 1 99 ? 14.656 5.918 -6.665 1.00 98.56 99 TYR A O 1
ATOM 761 N N . LEU A 1 100 ? 15.060 7.637 -5.279 1.00 98.50 100 LEU A N 1
ATOM 762 C CA . LEU A 1 100 ? 14.076 8.522 -5.905 1.00 98.50 100 LEU A CA 1
ATOM 763 C C . LEU A 1 100 ? 14.425 8.835 -7.358 1.00 98.50 100 LEU A C 1
ATOM 765 O O . LEU A 1 100 ? 13.523 8.825 -8.186 1.00 98.50 100 LEU A O 1
ATOM 769 N N . ALA A 1 101 ? 15.704 9.051 -7.668 1.00 98.31 101 ALA A N 1
ATOM 770 C CA . ALA A 1 101 ? 16.163 9.338 -9.022 1.00 98.31 101 ALA A CA 1
ATOM 771 C C . ALA A 1 101 ? 15.813 8.207 -10.003 1.00 98.31 101 ALA A C 1
ATOM 773 O O . ALA A 1 101 ? 15.342 8.481 -11.103 1.00 98.31 101 ALA A O 1
ATOM 774 N N . VAL A 1 102 ? 15.966 6.943 -9.586 1.00 98.50 102 VAL A N 1
ATOM 775 C CA . VAL A 1 102 ? 15.580 5.771 -10.396 1.00 98.50 102 VAL A CA 1
ATOM 776 C C . VAL A 1 102 ? 14.077 5.778 -10.690 1.00 98.50 102 VAL A C 1
ATOM 778 O O . VAL A 1 102 ? 13.658 5.594 -11.831 1.00 98.50 102 VAL A O 1
ATOM 781 N N . VAL A 1 103 ? 13.245 6.003 -9.668 1.00 98.62 103 VAL A N 1
ATOM 782 C CA . VAL A 1 103 ? 11.783 5.993 -9.844 1.00 98.62 103 VAL A CA 1
ATOM 783 C C . VAL A 1 103 ? 11.304 7.216 -10.636 1.00 98.62 103 VAL A C 1
ATOM 785 O O . VAL A 1 103 ? 10.366 7.098 -11.423 1.00 98.62 103 VAL A O 1
ATOM 788 N N . ASP A 1 104 ? 11.946 8.373 -10.464 1.00 98.62 104 ASP A N 1
ATOM 789 C CA . ASP A 1 104 ? 11.669 9.590 -11.230 1.00 98.62 104 ASP A CA 1
ATOM 790 C C . ASP A 1 104 ? 11.892 9.363 -12.725 1.00 98.62 104 ASP A C 1
ATOM 792 O O . ASP A 1 104 ? 10.977 9.594 -13.518 1.00 98.62 104 ASP A O 1
ATOM 796 N N . GLU A 1 105 ? 13.062 8.839 -13.092 1.00 98.69 105 GLU A N 1
ATOM 797 C CA . GLU A 1 105 ? 13.399 8.536 -14.482 1.00 98.69 105 GLU A CA 1
ATOM 798 C C . GLU A 1 105 ? 12.425 7.517 -15.089 1.00 98.69 105 GLU A C 1
ATOM 800 O O . GLU A 1 105 ? 11.928 7.715 -16.199 1.00 98.69 105 GLU A O 1
ATOM 805 N N . PHE A 1 106 ? 12.075 6.463 -14.342 1.00 98.69 106 PHE A N 1
ATOM 806 C CA . PHE A 1 106 ? 11.075 5.486 -14.772 1.00 98.69 106 PHE A CA 1
ATOM 807 C C . PHE A 1 106 ? 9.721 6.144 -15.077 1.00 98.69 106 PHE A C 1
ATOM 809 O O . PHE A 1 106 ? 9.125 5.894 -16.129 1.00 98.69 106 PHE A O 1
ATOM 816 N N . MET A 1 107 ? 9.224 6.988 -14.167 1.00 98.69 107 MET A N 1
ATOM 817 C CA . MET A 1 107 ? 7.940 7.669 -14.343 1.00 98.69 107 MET A CA 1
ATOM 818 C C . MET A 1 107 ? 7.974 8.608 -15.553 1.00 98.69 107 MET A C 1
ATOM 820 O O . MET A 1 107 ? 7.035 8.607 -16.351 1.00 98.69 107 MET A O 1
ATOM 824 N N . GLU A 1 108 ? 9.056 9.365 -15.734 1.00 98.50 108 GLU A N 1
ATOM 825 C CA . GLU A 1 108 ? 9.243 10.235 -16.899 1.00 98.50 108 GLU A CA 1
ATOM 826 C C . GLU A 1 108 ? 9.288 9.439 -18.209 1.00 98.50 108 GLU A C 1
ATOM 828 O O . GLU A 1 108 ? 8.593 9.793 -19.167 1.00 98.50 108 GLU A O 1
ATOM 833 N N . ALA A 1 109 ? 10.017 8.321 -18.242 1.00 98.50 109 ALA A N 1
ATOM 834 C CA . ALA A 1 109 ? 10.117 7.453 -19.411 1.00 98.50 109 ALA A CA 1
ATOM 835 C C . ALA A 1 109 ? 8.773 6.853 -19.819 1.00 98.50 109 ALA A C 1
ATOM 837 O O . ALA A 1 109 ? 8.365 6.929 -20.985 1.00 98.50 109 ALA A O 1
ATOM 838 N N . VAL A 1 110 ? 8.043 6.312 -18.846 1.00 98.44 110 VAL A N 1
ATOM 839 C CA . VAL A 1 110 ? 6.727 5.711 -19.062 1.00 98.44 110 VAL A CA 1
ATOM 840 C C . VAL A 1 110 ? 5.721 6.738 -19.570 1.00 98.44 110 VAL A C 1
ATOM 842 O O . VAL A 1 110 ? 5.038 6.474 -20.560 1.00 98.44 110 VAL A O 1
ATOM 845 N N . PHE A 1 111 ? 5.628 7.908 -18.935 1.00 98.62 111 PHE A N 1
ATOM 846 C CA . PHE A 1 111 ? 4.651 8.924 -19.333 1.00 98.62 111 PHE A CA 1
ATOM 847 C C . PHE A 1 111 ? 5.053 9.695 -20.592 1.00 98.62 111 PHE A C 1
ATOM 849 O O . PHE A 1 111 ? 4.168 10.196 -21.285 1.00 98.62 111 PHE A O 1
ATOM 856 N N . THR A 1 112 ? 6.341 9.740 -20.944 1.00 98.00 112 THR A N 1
ATOM 857 C CA . THR A 1 112 ? 6.775 10.248 -22.253 1.00 98.00 112 THR A CA 1
ATOM 858 C C . THR A 1 112 ? 6.326 9.319 -23.376 1.00 98.00 112 THR A C 1
ATOM 860 O O . THR A 1 112 ? 5.760 9.786 -24.365 1.00 98.00 112 THR A O 1
ATOM 863 N N . ARG A 1 113 ? 6.539 8.002 -23.233 1.00 98.00 113 ARG A N 1
ATOM 864 C CA . ARG A 1 113 ? 6.133 7.031 -24.262 1.00 98.00 113 ARG A CA 1
ATOM 865 C C . ARG A 1 113 ? 4.616 6.855 -24.317 1.00 98.00 113 ARG A C 1
ATOM 867 O O . ARG A 1 113 ? 4.033 6.835 -25.400 1.00 98.00 113 ARG A O 1
ATOM 874 N N . TRP A 1 114 ? 3.967 6.743 -23.161 1.00 98.38 114 TRP A N 1
ATOM 875 C CA . TRP A 1 114 ? 2.529 6.516 -23.046 1.00 98.38 114 TRP A CA 1
ATOM 876 C C . TRP A 1 114 ? 1.871 7.574 -22.150 1.00 98.38 114 TRP A C 1
ATOM 878 O O . TRP A 1 114 ? 1.497 7.281 -21.014 1.00 98.38 114 TRP A O 1
ATOM 888 N N . PRO A 1 115 ? 1.603 8.790 -22.665 1.00 97.50 115 PRO A N 1
ATOM 889 C CA . PRO A 1 115 ? 0.972 9.864 -21.887 1.00 97.50 115 PRO A CA 1
ATOM 890 C C . PRO A 1 115 ? -0.408 9.503 -21.326 1.00 97.50 115 PRO A C 1
ATOM 892 O O . PRO A 1 115 ? -0.839 10.139 -20.369 1.00 97.50 115 PRO A O 1
ATOM 895 N N . ASN A 1 116 ? -1.046 8.508 -21.974 1.00 97.38 116 ASN A N 1
ATOM 896 C CA . ASN A 1 116 ? -2.267 7.703 -21.758 1.00 97.38 116 ASN A CA 1
ATOM 897 C C . ASN A 1 116 ? -2.310 6.679 -20.604 1.00 97.38 116 ASN A C 1
ATOM 899 O O . ASN A 1 116 ? -3.393 6.315 -20.142 1.00 97.38 116 ASN A O 1
ATOM 903 N N . VAL A 1 117 ? -1.165 6.233 -20.094 1.00 98.56 117 VAL A N 1
ATOM 904 C CA . VAL A 1 117 ? -1.109 5.062 -19.203 1.00 98.56 117 VAL A CA 1
ATOM 905 C C . VAL A 1 117 ? -1.571 5.353 -17.771 1.00 98.56 117 VAL A C 1
ATOM 907 O O . VAL A 1 117 ? -1.424 6.474 -17.282 1.00 98.56 117 VAL A O 1
ATOM 910 N N . ILE A 1 118 ? -2.144 4.354 -17.101 1.00 98.75 118 ILE A N 1
ATOM 911 C CA . ILE A 1 118 ? -2.361 4.339 -15.652 1.00 98.75 118 ILE A CA 1
ATOM 912 C C . ILE A 1 118 ? -1.238 3.522 -15.015 1.00 98.75 118 ILE A C 1
ATOM 914 O O . ILE A 1 118 ? -0.987 2.396 -15.439 1.00 98.75 118 ILE A O 1
ATOM 918 N N . VAL A 1 119 ? -0.583 4.068 -13.990 1.00 98.88 119 VAL A N 1
ATOM 919 C CA . VAL A 1 119 ? 0.469 3.357 -13.245 1.00 98.88 119 VAL A CA 1
ATOM 920 C C . VAL A 1 119 ? -0.007 3.024 -11.833 1.00 98.88 119 VAL A C 1
ATOM 922 O O . VAL A 1 119 ? -0.267 3.910 -11.019 1.00 98.88 119 VAL A O 1
ATOM 925 N N . GLN A 1 120 ? -0.109 1.736 -11.530 1.00 98.81 120 GLN A N 1
ATOM 926 C CA . GLN A 1 120 ? -0.392 1.209 -10.202 1.00 98.81 120 GLN A CA 1
ATOM 927 C C . GLN A 1 120 ? 0.911 0.809 -9.513 1.00 98.81 120 GLN A C 1
ATOM 929 O O . GLN A 1 120 ? 1.636 -0.055 -10.001 1.00 98.81 120 GLN A O 1
ATOM 934 N N . PHE A 1 121 ? 1.183 1.412 -8.359 1.00 98.75 121 PHE A N 1
ATOM 935 C CA . PHE A 1 121 ? 2.277 1.004 -7.480 1.00 98.75 121 PHE A CA 1
ATOM 936 C C . PHE A 1 121 ? 1.789 -0.094 -6.537 1.00 98.75 121 PHE A C 1
ATOM 938 O O . PHE A 1 121 ? 0.744 0.066 -5.899 1.00 98.75 121 PHE A O 1
ATOM 945 N N . GLU A 1 122 ? 2.577 -1.157 -6.417 1.00 98.38 122 GLU A N 1
ATOM 946 C CA . GLU A 1 122 ? 2.236 -2.368 -5.673 1.00 98.38 122 GLU A CA 1
ATOM 947 C C . GLU A 1 122 ? 3.426 -2.864 -4.842 1.00 98.38 122 GLU A C 1
ATOM 949 O O . GLU A 1 122 ? 4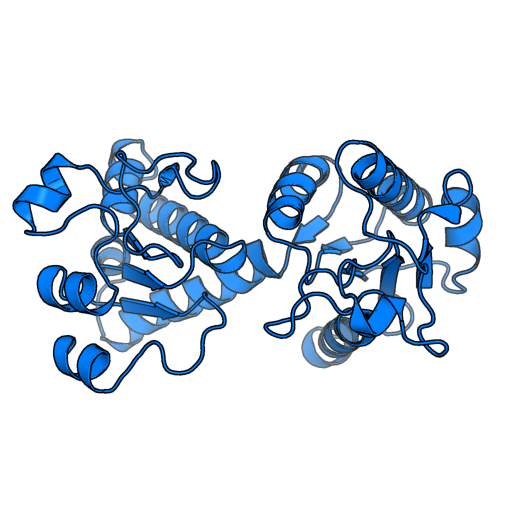.556 -2.909 -5.330 1.00 98.38 122 GLU A O 1
ATOM 954 N N . ASP A 1 123 ? 3.172 -3.267 -3.597 1.00 96.81 123 ASP A N 1
ATOM 955 C CA . ASP A 1 123 ? 4.111 -3.990 -2.733 1.00 96.81 123 ASP A CA 1
ATOM 956 C C . ASP A 1 123 ? 5.450 -3.265 -2.473 1.00 96.81 123 ASP A C 1
ATOM 958 O O . ASP A 1 123 ? 6.503 -3.874 -2.266 1.00 96.81 123 ASP A O 1
ATOM 962 N N . PHE A 1 124 ? 5.392 -1.933 -2.408 1.00 97.44 124 PHE A N 1
ATOM 963 C CA . PHE A 1 124 ? 6.489 -1.095 -1.919 1.00 97.44 124 PHE A CA 1
ATOM 964 C C . PHE A 1 124 ? 6.498 -1.042 -0.385 1.00 97.44 124 PHE A C 1
ATOM 966 O O . PHE A 1 124 ? 5.447 -0.985 0.266 1.00 97.44 124 PHE A O 1
ATOM 973 N N . GLN A 1 125 ? 7.686 -0.966 0.218 1.00 94.00 125 GLN A N 1
ATOM 974 C CA . GLN A 1 125 ? 7.850 -0.664 1.642 1.00 94.00 125 GLN A CA 1
ATOM 975 C C . GLN A 1 125 ? 7.073 0.597 2.034 1.00 94.00 125 GLN A C 1
ATOM 977 O O . GLN A 1 125 ? 7.054 1.583 1.297 1.00 94.00 125 GLN A O 1
ATOM 982 N N . SER A 1 126 ? 6.481 0.601 3.236 1.00 89.38 126 SER A N 1
ATOM 983 C CA . SER A 1 126 ? 5.606 1.689 3.709 1.00 89.38 126 SER A CA 1
ATOM 984 C C . SER A 1 126 ? 6.231 3.082 3.564 1.00 89.38 126 SER A C 1
ATOM 986 O O . SER A 1 126 ? 5.541 4.001 3.123 1.00 89.38 126 SER A O 1
ATOM 988 N N . LYS A 1 127 ? 7.540 3.222 3.852 1.00 89.88 127 LYS A N 1
ATOM 989 C CA . LYS A 1 127 ? 8.274 4.496 3.721 1.00 89.88 127 LYS A CA 1
ATOM 990 C C . LYS A 1 127 ? 8.227 5.061 2.296 1.00 89.88 127 LYS A C 1
ATOM 992 O O . LYS A 1 127 ? 8.163 6.273 2.106 1.00 89.88 127 LYS A O 1
ATOM 997 N N . TRP A 1 128 ? 8.234 4.181 1.296 1.00 95.56 128 TRP A N 1
ATOM 998 C CA . TRP A 1 128 ? 8.203 4.539 -0.116 1.00 95.56 128 TRP A CA 1
ATOM 999 C C . TRP A 1 128 ? 6.783 4.647 -0.652 1.00 95.56 128 TRP A C 1
ATOM 1001 O O . TRP A 1 128 ? 6.492 5.592 -1.379 1.00 95.56 128 TRP A O 1
ATOM 1011 N N . ALA A 1 129 ? 5.879 3.752 -0.247 1.00 93.81 129 ALA A N 1
ATOM 1012 C CA . ALA A 1 129 ? 4.496 3.738 -0.721 1.00 93.81 129 ALA A CA 1
ATOM 1013 C C . ALA A 1 129 ? 3.812 5.110 -0.571 1.00 93.81 129 ALA A C 1
ATOM 1015 O O . ALA A 1 129 ? 3.252 5.631 -1.538 1.00 93.81 129 ALA A O 1
ATOM 1016 N N . PHE A 1 130 ? 3.911 5.745 0.605 1.00 91.31 130 PHE A N 1
ATOM 1017 C CA . PHE A 1 130 ? 3.356 7.087 0.812 1.00 91.31 130 PHE A CA 1
ATOM 1018 C C . PHE A 1 130 ? 4.164 8.180 0.120 1.00 91.31 130 PHE A C 1
ATOM 1020 O O . PHE A 1 130 ? 3.575 9.039 -0.541 1.00 91.31 130 PHE A O 1
ATOM 1027 N N . LYS A 1 131 ? 5.496 8.148 0.235 1.00 95.31 131 LYS A N 1
ATOM 1028 C CA . LYS A 1 131 ? 6.372 9.178 -0.337 1.00 95.31 131 LYS A CA 1
ATOM 1029 C C . LYS A 1 131 ? 6.205 9.286 -1.854 1.00 95.31 131 LYS A C 1
ATOM 1031 O O . LYS A 1 131 ? 5.995 10.386 -2.360 1.00 95.31 131 LYS A O 1
ATOM 1036 N N . LEU A 1 132 ? 6.223 8.158 -2.564 1.00 97.69 132 LEU A N 1
ATOM 1037 C CA . LEU A 1 132 ? 6.049 8.098 -4.019 1.00 97.69 132 LEU A CA 1
ATOM 1038 C C . LEU A 1 132 ? 4.618 8.470 -4.420 1.00 97.69 132 LEU A C 1
ATOM 1040 O O . LEU A 1 132 ? 4.426 9.266 -5.338 1.00 97.69 132 LEU A O 1
ATOM 1044 N N . LEU A 1 133 ? 3.608 8.000 -3.675 1.00 96.81 133 LEU A N 1
ATOM 1045 C CA . LEU A 1 133 ? 2.223 8.400 -3.919 1.00 96.81 133 LEU A CA 1
ATOM 1046 C C . LEU A 1 133 ? 2.051 9.922 -3.826 1.00 96.81 133 LEU A C 1
ATOM 1048 O O . LEU A 1 133 ? 1.433 10.514 -4.706 1.00 96.81 133 LEU A O 1
ATOM 1052 N N . GLN A 1 134 ? 2.578 10.579 -2.789 1.00 95.19 134 GLN A N 1
ATOM 1053 C CA . GLN A 1 134 ? 2.473 12.040 -2.664 1.00 95.19 134 GLN A CA 1
ATOM 1054 C C . GLN A 1 134 ? 3.261 12.776 -3.745 1.00 95.19 134 GLN A C 1
ATOM 1056 O O . GLN A 1 134 ? 2.793 13.798 -4.244 1.00 95.19 134 GLN A O 1
ATOM 1061 N N . ARG A 1 135 ? 4.425 12.241 -4.122 1.00 97.62 135 ARG A N 1
ATOM 1062 C CA . ARG A 1 135 ? 5.294 12.823 -5.143 1.00 97.62 135 ARG A CA 1
ATOM 1063 C C . ARG A 1 135 ? 4.636 12.860 -6.523 1.00 97.62 135 ARG A C 1
ATOM 1065 O O . ARG A 1 135 ? 4.749 13.868 -7.211 1.00 97.62 135 ARG A O 1
ATOM 1072 N N . TYR A 1 136 ? 3.931 11.800 -6.916 1.00 98.50 136 TYR A N 1
ATOM 1073 C CA . TYR A 1 136 ? 3.505 11.625 -8.308 1.00 98.50 136 TYR A CA 1
ATOM 1074 C C . TYR A 1 136 ? 2.003 11.796 -8.558 1.00 98.50 136 TYR A C 1
ATOM 1076 O O . TYR A 1 136 ? 1.624 12.161 -9.667 1.00 98.50 136 TYR A O 1
ATOM 1084 N N . ARG A 1 137 ? 1.126 11.596 -7.563 1.00 97.00 137 ARG A N 1
ATOM 1085 C CA . ARG A 1 137 ? -0.347 11.559 -7.753 1.00 97.00 137 ARG A CA 1
ATOM 1086 C C . ARG A 1 137 ? -0.993 12.792 -8.392 1.00 97.00 137 ARG A C 1
ATOM 1088 O O . ARG A 1 137 ? -2.124 12.701 -8.857 1.00 97.00 137 ARG A O 1
ATOM 1095 N N . ASN A 1 138 ? -0.343 13.952 -8.310 1.00 97.75 138 ASN A N 1
ATOM 1096 C CA . ASN A 1 138 ? -0.867 15.214 -8.845 1.00 97.75 138 ASN A CA 1
ATOM 1097 C C . ASN A 1 138 ? -0.286 15.551 -10.226 1.00 97.75 138 ASN A C 1
ATOM 1099 O O . ASN A 1 138 ? -0.772 16.472 -10.874 1.00 97.75 138 ASN A O 1
ATOM 1103 N N . THR A 1 139 ? 0.734 14.811 -10.658 1.00 97.50 139 THR A N 1
ATOM 1104 C CA . THR A 1 139 ? 1.443 15.019 -11.927 1.00 97.50 139 THR A CA 1
ATOM 1105 C C . THR A 1 139 ? 1.128 13.896 -12.909 1.00 97.50 139 THR A C 1
ATOM 1107 O O . THR A 1 139 ? 0.904 14.137 -14.091 1.00 97.50 139 THR A O 1
ATOM 1110 N N . TYR A 1 140 ? 1.054 12.666 -12.405 1.00 98.44 140 TYR A N 1
ATOM 1111 C CA . TYR A 1 140 ? 0.888 11.451 -13.185 1.00 98.44 140 TYR A CA 1
ATOM 1112 C C . TYR A 1 140 ? -0.414 10.736 -12.840 1.00 98.44 140 TYR A C 1
ATOM 1114 O O . TYR A 1 140 ? -0.901 10.777 -11.706 1.00 98.44 140 TYR A O 1
ATOM 1122 N N . ARG A 1 141 ? -0.972 10.030 -13.829 1.00 98.56 141 ARG A N 1
ATOM 1123 C CA . ARG A 1 141 ? -2.169 9.198 -13.655 1.00 98.56 141 ARG A CA 1
ATOM 1124 C C . ARG A 1 141 ? -1.764 7.891 -12.984 1.00 98.56 141 ARG A C 1
ATOM 1126 O O . ARG A 1 141 ? -1.559 6.871 -13.630 1.00 98.56 141 ARG A O 1
ATOM 1133 N N . MET A 1 142 ? -1.596 7.964 -11.669 1.00 98.44 142 MET A N 1
ATOM 1134 C CA . MET A 1 142 ? -1.104 6.864 -10.851 1.00 98.44 142 MET A CA 1
ATOM 1135 C C . MET A 1 142 ? -1.866 6.741 -9.531 1.00 98.44 142 MET A C 1
ATOM 1137 O O . MET A 1 142 ? -2.410 7.719 -9.009 1.00 98.44 142 MET A O 1
ATOM 1141 N N . PHE A 1 143 ? -1.873 5.538 -8.967 1.00 98.56 143 PHE A N 1
ATOM 1142 C CA . PHE A 1 143 ? -2.322 5.282 -7.598 1.00 98.56 143 PHE A CA 1
ATOM 1143 C C . PHE A 1 143 ? -1.469 4.179 -6.953 1.00 98.56 143 PHE A C 1
ATOM 1145 O O . PHE A 1 143 ? -0.717 3.487 -7.635 1.00 98.56 143 PHE A O 1
ATOM 1152 N N . ASN A 1 144 ? -1.554 4.035 -5.633 1.00 98.44 144 ASN A N 1
ATOM 1153 C CA . ASN A 1 144 ? -0.937 2.916 -4.920 1.00 98.44 144 ASN A CA 1
ATOM 1154 C C . ASN A 1 144 ? -2.040 1.986 -4.395 1.00 98.44 144 ASN A C 1
ATOM 1156 O O . ASN A 1 144 ? -2.942 2.456 -3.693 1.00 98.44 144 ASN A O 1
ATOM 1160 N N . ASP A 1 145 ? -1.996 0.702 -4.752 1.00 97.94 145 ASP A N 1
ATOM 1161 C CA . ASP A 1 145 ? -3.074 -0.248 -4.438 1.00 97.94 145 ASP A CA 1
ATOM 1162 C C . ASP A 1 145 ? -3.101 -0.614 -2.949 1.00 97.94 145 ASP A C 1
ATOM 1164 O O . ASP A 1 145 ? -4.163 -0.599 -2.323 1.00 97.94 145 ASP A O 1
ATOM 1168 N N . ASP A 1 146 ? -1.932 -0.814 -2.334 1.00 94.75 146 ASP A N 1
ATOM 1169 C CA . ASP A 1 146 ? -1.813 -1.086 -0.899 1.00 94.75 146 ASP A CA 1
ATOM 1170 C C . ASP A 1 146 ? -2.468 0.001 -0.045 1.00 94.75 146 ASP A C 1
ATOM 1172 O O . ASP A 1 146 ? -3.144 -0.299 0.939 1.00 94.75 146 ASP A O 1
ATOM 1176 N N . VAL A 1 147 ? -2.284 1.268 -0.424 1.00 95.12 147 VAL A N 1
ATOM 1177 C CA . VAL A 1 147 ? -2.818 2.429 0.294 1.00 95.12 147 VAL A CA 1
ATOM 1178 C C . VAL A 1 147 ? -4.266 2.705 -0.105 1.00 95.12 147 VAL A C 1
ATOM 1180 O O . VAL A 1 147 ? -5.129 2.857 0.759 1.00 95.12 147 VAL A O 1
ATOM 1183 N N . GLN A 1 148 ? -4.549 2.846 -1.401 1.00 97.06 148 GLN A N 1
ATOM 1184 C CA . GLN A 1 148 ? -5.834 3.353 -1.894 1.00 97.06 148 GLN A CA 1
ATOM 1185 C C . GLN A 1 148 ? -6.806 2.235 -2.273 1.00 97.06 148 GLN A C 1
ATOM 1187 O O . GLN A 1 148 ? -7.997 2.363 -1.983 1.00 97.06 148 GLN A O 1
ATOM 1192 N N . GLY A 1 149 ? -6.320 1.149 -2.874 1.00 96.88 149 GLY A N 1
ATOM 1193 C CA . GLY A 1 149 ? -7.124 -0.024 -3.221 1.00 96.88 149 GLY A CA 1
ATOM 1194 C C . GLY A 1 149 ? -7.647 -0.735 -1.977 1.00 96.88 149 GLY A C 1
ATOM 1195 O O . GLY A 1 149 ? -8.863 -0.881 -1.810 1.00 96.88 149 GLY A O 1
ATOM 1196 N N . THR A 1 150 ? -6.754 -1.043 -1.027 1.00 96.00 150 THR A N 1
ATOM 1197 C CA . THR A 1 150 ? -7.127 -1.616 0.281 1.00 96.00 150 THR A CA 1
ATOM 1198 C C . THR A 1 150 ? -8.122 -0.724 1.023 1.00 96.00 150 THR A C 1
ATOM 1200 O O . THR A 1 150 ? -9.099 -1.204 1.601 1.00 96.00 150 THR A O 1
ATOM 1203 N N . ALA A 1 151 ? -7.924 0.596 0.976 1.00 96.88 151 ALA A N 1
ATOM 1204 C CA . ALA A 1 151 ? -8.862 1.544 1.561 1.00 96.88 151 ALA A CA 1
ATOM 1205 C C . ALA A 1 151 ? -10.248 1.483 0.905 1.00 96.88 151 ALA A C 1
ATOM 1207 O O . ALA A 1 151 ? -11.254 1.494 1.613 1.00 96.88 151 ALA A O 1
ATOM 1208 N N . GLY A 1 152 ? -10.318 1.379 -0.423 1.00 97.44 152 GLY A N 1
ATOM 1209 C CA . GLY A 1 152 ? -11.577 1.249 -1.155 1.00 97.44 152 GLY A CA 1
ATOM 1210 C C . GLY A 1 152 ? -12.391 0.035 -0.704 1.00 97.44 152 GLY A C 1
ATOM 1211 O O . GLY A 1 152 ? -13.551 0.183 -0.306 1.00 97.44 152 GLY A O 1
ATOM 1212 N N . VAL A 1 153 ? -11.773 -1.151 -0.692 1.00 97.44 153 VAL A N 1
ATOM 1213 C CA . VAL A 1 153 ? -12.458 -2.392 -0.293 1.00 97.44 153 VAL A CA 1
ATOM 1214 C C . VAL A 1 153 ? -12.816 -2.408 1.197 1.00 97.44 153 VAL A C 1
ATOM 1216 O O . VAL A 1 153 ? -13.925 -2.810 1.553 1.00 97.44 153 VAL A O 1
ATOM 1219 N N . ALA A 1 154 ? -11.946 -1.897 2.074 1.00 97.38 154 ALA A N 1
ATOM 1220 C CA . ALA A 1 154 ? -12.230 -1.826 3.506 1.00 97.38 154 ALA A CA 1
ATOM 1221 C C . ALA A 1 154 ? -13.431 -0.917 3.799 1.00 97.38 154 ALA A C 1
ATOM 1223 O O . ALA A 1 154 ? -14.313 -1.285 4.572 1.00 97.38 154 ALA A O 1
ATOM 1224 N N . ILE A 1 155 ? -13.514 0.249 3.151 1.00 97.12 155 ILE A N 1
ATOM 1225 C CA . ILE A 1 155 ? -14.653 1.161 3.315 1.00 97.12 155 ILE A CA 1
ATOM 1226 C C . ILE A 1 155 ? -15.941 0.548 2.777 1.00 97.12 155 ILE A C 1
ATOM 1228 O O . ILE A 1 155 ? -16.972 0.648 3.443 1.00 97.12 155 ILE A O 1
ATOM 1232 N N . ALA A 1 156 ? -15.892 -0.128 1.628 1.00 97.50 156 ALA A N 1
ATOM 1233 C CA . ALA A 1 156 ? -17.045 -0.855 1.108 1.00 97.50 156 ALA A CA 1
ATOM 1234 C C . ALA A 1 156 ? -17.544 -1.911 2.112 1.00 97.50 156 ALA A C 1
ATOM 1236 O O . ALA A 1 156 ? -18.745 -1.981 2.384 1.00 97.50 156 ALA A O 1
ATOM 1237 N N . GLY A 1 157 ? -16.628 -2.666 2.727 1.00 97.50 157 GLY A N 1
ATOM 1238 C CA . GLY A 1 157 ? -16.942 -3.642 3.771 1.00 97.50 157 GLY A CA 1
ATOM 1239 C C . GLY A 1 157 ? -17.542 -3.011 5.030 1.00 97.50 157 GLY A C 1
ATOM 1240 O O . GLY A 1 157 ? -18.574 -3.471 5.514 1.00 97.50 157 GLY A O 1
ATOM 1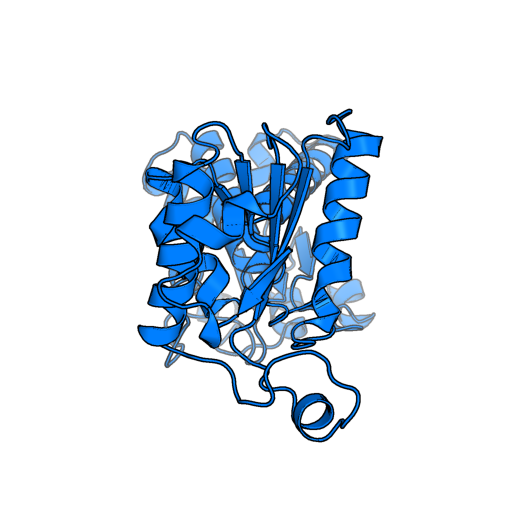241 N N . LEU A 1 158 ? -16.953 -1.924 5.536 1.00 96.56 158 LEU A N 1
ATOM 1242 C CA . LEU A 1 158 ? -17.428 -1.224 6.735 1.00 96.56 158 LEU A CA 1
ATOM 1243 C C . LEU A 1 158 ? -18.832 -0.634 6.550 1.00 96.56 158 LEU A C 1
ATOM 1245 O O . LEU A 1 158 ? -19.704 -0.816 7.399 1.00 96.56 158 LEU A O 1
ATOM 1249 N N . LEU A 1 159 ? -19.073 0.042 5.426 1.00 96.38 159 LEU A N 1
ATOM 1250 C CA . LEU A 1 159 ? -20.390 0.589 5.093 1.00 96.38 159 LEU A CA 1
ATOM 1251 C C . LEU A 1 159 ? -21.411 -0.536 4.859 1.00 96.38 159 LEU A C 1
ATOM 1253 O O . LEU A 1 159 ? -22.556 -0.444 5.305 1.00 96.38 159 LEU A O 1
ATOM 1257 N N . GLY A 1 160 ? -20.984 -1.622 4.207 1.00 97.06 160 GLY A N 1
ATOM 1258 C CA . GLY A 1 160 ? -21.783 -2.829 4.025 1.00 97.06 160 GLY A CA 1
ATOM 1259 C C . GLY A 1 160 ? -22.196 -3.469 5.351 1.00 97.06 160 GLY A C 1
ATOM 1260 O O . GLY A 1 160 ? -23.355 -3.854 5.492 1.00 97.06 160 GLY A O 1
ATOM 1261 N N . ALA A 1 161 ? -21.295 -3.517 6.336 1.00 95.94 161 ALA A N 1
ATOM 1262 C CA . ALA A 1 161 ? -21.566 -4.053 7.667 1.00 95.94 161 ALA A CA 1
ATOM 1263 C C . ALA A 1 161 ? -22.614 -3.225 8.425 1.00 95.94 161 ALA A C 1
ATOM 1265 O O . ALA A 1 161 ? -23.556 -3.797 8.972 1.00 95.94 161 ALA A O 1
ATOM 1266 N N . VAL A 1 162 ? -22.517 -1.889 8.394 1.00 95.75 162 VAL A N 1
ATOM 1267 C CA . VAL A 1 162 ? -23.536 -1.001 8.991 1.00 95.75 162 VAL A CA 1
ATOM 1268 C C . VAL A 1 162 ? -24.909 -1.264 8.368 1.00 95.75 162 VAL A C 1
ATOM 1270 O O . VAL A 1 162 ? -25.892 -1.458 9.084 1.00 95.75 162 VAL A O 1
ATOM 1273 N N . ARG A 1 163 ? -24.970 -1.363 7.034 1.00 95.75 163 ARG A N 1
ATOM 1274 C CA . ARG A 1 163 ? -26.214 -1.670 6.317 1.00 95.75 163 ARG A CA 1
ATOM 1275 C C . ARG A 1 163 ? -26.760 -3.059 6.662 1.00 95.75 163 ARG A C 1
ATOM 1277 O O . ARG A 1 163 ? -27.963 -3.201 6.857 1.00 95.75 163 ARG A O 1
ATOM 1284 N N . ALA A 1 164 ? -25.901 -4.073 6.751 1.00 96.62 164 ALA A N 1
ATOM 1285 C CA . ALA A 1 164 ? -26.295 -5.445 7.078 1.00 96.62 164 ALA A CA 1
ATOM 1286 C C . ALA A 1 164 ? -26.865 -5.577 8.501 1.00 96.62 164 ALA A C 1
ATOM 1288 O O . ALA A 1 164 ? -27.710 -6.431 8.745 1.00 96.62 164 ALA A O 1
ATOM 1289 N N . GLN A 1 165 ? -26.459 -4.700 9.423 1.00 95.50 165 GLN A N 1
ATOM 1290 C CA . GLN A 1 165 ? -27.030 -4.598 10.770 1.00 95.50 165 GLN A CA 1
ATOM 1291 C C . GLN A 1 165 ? -28.401 -3.894 10.805 1.00 95.50 165 GLN A C 1
ATOM 1293 O O . GLN A 1 165 ? -28.958 -3.711 11.885 1.00 95.50 165 GLN A O 1
ATOM 1298 N N . GLY A 1 166 ? -28.931 -3.442 9.660 1.00 94.81 166 GLY A N 1
ATOM 1299 C CA . GLY A 1 166 ? -30.160 -2.644 9.595 1.00 94.81 166 GLY A CA 1
ATOM 1300 C C . GLY A 1 166 ? -30.011 -1.243 10.198 1.00 94.81 166 GLY A C 1
ATOM 1301 O O . GLY A 1 166 ? -31.012 -0.581 10.470 1.00 94.81 166 GLY A O 1
ATOM 1302 N N . ARG A 1 167 ? -28.773 -0.786 10.431 1.00 94.50 167 ARG A N 1
ATOM 1303 C CA . ARG A 1 167 ? -28.491 0.529 11.009 1.00 94.50 167 ARG A CA 1
ATOM 1304 C C . ARG A 1 167 ? -28.493 1.612 9.926 1.00 94.50 167 ARG A C 1
ATOM 1306 O O . ARG A 1 167 ? -28.052 1.360 8.801 1.00 94.50 167 ARG A O 1
ATOM 1313 N N . PRO A 1 168 ? -28.936 2.840 10.244 1.00 94.69 168 PRO A N 1
ATOM 1314 C CA . PRO A 1 168 ? -28.764 3.984 9.360 1.00 94.69 168 PRO A CA 1
ATOM 1315 C C . PRO A 1 168 ? -27.286 4.222 9.030 1.00 94.69 168 PRO A C 1
ATOM 1317 O O . PRO A 1 168 ? -26.427 4.140 9.904 1.00 94.69 168 PRO A O 1
ATOM 1320 N N . MET A 1 169 ? -26.981 4.618 7.791 1.00 93.19 169 MET A N 1
ATOM 1321 C CA . MET A 1 169 ? -25.595 4.881 7.370 1.00 93.19 169 MET A CA 1
ATOM 1322 C C . MET A 1 169 ? -24.886 5.925 8.250 1.00 93.19 169 MET A C 1
ATOM 1324 O O . MET A 1 169 ? -23.681 5.829 8.462 1.00 93.19 169 MET A O 1
ATOM 1328 N N . ILE A 1 170 ? -25.625 6.886 8.819 1.00 93.88 170 ILE A N 1
ATOM 1329 C CA . ILE A 1 170 ? -25.095 7.907 9.740 1.00 93.88 170 ILE A CA 1
ATOM 1330 C C . ILE A 1 170 ? -24.581 7.337 11.078 1.00 93.88 170 ILE A C 1
ATOM 1332 O O . ILE A 1 170 ? -24.003 8.071 11.877 1.00 93.88 170 ILE A O 1
ATOM 1336 N N . ASP A 1 171 ? -24.743 6.037 11.329 1.00 94.44 171 ASP A N 1
ATOM 1337 C CA . ASP A 1 171 ? -24.111 5.351 12.457 1.00 94.44 171 ASP A CA 1
ATOM 1338 C C . ASP A 1 171 ? -22.670 4.919 12.159 1.00 94.44 171 ASP A C 1
ATOM 1340 O O . ASP A 1 171 ? -21.928 4.616 13.094 1.00 94.44 171 ASP A O 1
ATOM 1344 N N . PHE A 1 172 ? -22.230 4.938 10.893 1.00 95.75 172 PHE A N 1
ATOM 1345 C CA . PHE A 1 172 ? -20.839 4.638 10.542 1.00 95.75 172 PHE A CA 1
ATOM 1346 C C . PHE A 1 172 ? -19.834 5.551 11.276 1.00 95.75 172 PHE A C 1
ATOM 1348 O O . PHE A 1 172 ? -18.922 5.017 11.905 1.00 95.75 172 PHE A O 1
ATOM 1355 N N . PRO A 1 173 ? -20.009 6.890 11.324 1.00 95.50 173 PRO A N 1
ATOM 1356 C CA . PRO A 1 173 ? -19.146 7.777 12.112 1.00 95.50 173 PRO A CA 1
ATOM 1357 C C . PRO A 1 173 ? -19.181 7.577 13.635 1.00 95.50 173 PRO A C 1
ATOM 1359 O O . PRO A 1 173 ? -18.441 8.262 14.333 1.00 95.50 173 PRO A O 1
ATOM 1362 N N . LYS A 1 174 ? -20.040 6.693 14.162 1.00 93.94 174 LYS A N 1
ATOM 1363 C CA . LYS A 1 174 ? -20.120 6.358 15.596 1.00 93.94 174 LYS A CA 1
ATOM 1364 C C . LYS A 1 174 ? -19.401 5.049 15.942 1.00 93.94 174 LYS A C 1
ATOM 1366 O O . LYS A 1 174 ? -19.351 4.688 17.113 1.00 93.94 174 LYS A O 1
ATOM 1371 N N . GLN A 1 175 ? -18.931 4.306 14.937 1.00 95.06 175 GLN A N 1
ATOM 1372 C CA . GLN A 1 175 ? -18.264 3.022 15.140 1.00 95.06 175 GLN A CA 1
ATOM 1373 C C . GLN A 1 175 ? -16.891 3.238 15.772 1.00 95.06 175 GLN A C 1
ATOM 1375 O O . GLN A 1 175 ? -16.064 3.953 15.209 1.00 95.06 175 GLN A O 1
ATOM 1380 N N . LYS A 1 176 ? -16.610 2.551 16.880 1.00 95.56 176 LYS A N 1
ATOM 1381 C CA . LYS A 1 176 ? -15.261 2.484 17.450 1.00 95.56 176 LYS A CA 1
ATOM 1382 C C . LYS A 1 176 ? -14.445 1.454 16.681 1.00 95.56 176 LYS A C 1
ATOM 1384 O O . LYS A 1 176 ? -14.765 0.262 16.699 1.00 95.56 176 LYS A O 1
ATOM 1389 N N . ILE A 1 177 ? -13.392 1.913 16.018 1.00 96.81 177 ILE A N 1
ATOM 1390 C CA . ILE A 1 177 ? -12.570 1.102 15.124 1.00 96.81 177 ILE A CA 1
ATOM 1391 C C . ILE A 1 177 ? -11.181 0.939 15.740 1.00 96.81 177 ILE A C 1
ATOM 1393 O O . ILE A 1 177 ? -10.412 1.895 15.853 1.00 96.81 177 ILE A O 1
ATOM 1397 N N . VAL A 1 178 ? -10.850 -0.294 16.114 1.00 97.00 178 VAL A N 1
ATOM 1398 C CA . VAL A 1 178 ? -9.497 -0.676 16.529 1.00 97.00 178 VAL A CA 1
ATOM 1399 C C . VAL A 1 178 ? -8.786 -1.299 15.331 1.00 97.00 178 VAL A C 1
ATOM 1401 O O . VAL A 1 178 ? -9.295 -2.234 14.711 1.00 97.00 178 VAL A O 1
ATOM 1404 N N . VAL A 1 179 ? -7.614 -0.766 14.997 1.00 96.75 179 VAL A N 1
ATOM 1405 C CA . VAL A 1 179 ? -6.796 -1.203 13.861 1.00 96.75 179 VAL A CA 1
ATOM 1406 C C . VAL A 1 179 ? -5.478 -1.753 14.377 1.00 96.75 179 VAL A C 1
ATOM 1408 O O . VAL A 1 179 ? -4.738 -1.058 15.068 1.00 96.75 179 VAL A O 1
ATOM 1411 N N . ALA A 1 180 ? -5.179 -2.997 14.022 1.00 95.75 180 ALA A N 1
ATOM 1412 C CA . ALA A 1 180 ? -3.891 -3.619 14.259 1.00 95.75 180 ALA A CA 1
ATOM 1413 C C . ALA A 1 180 ? -3.036 -3.509 12.993 1.00 95.75 180 ALA A C 1
ATOM 1415 O O . ALA A 1 180 ? -3.319 -4.167 11.995 1.00 95.75 180 ALA A O 1
ATOM 1416 N N . GLY A 1 181 ? -1.992 -2.688 13.038 1.00 93.50 181 GLY A N 1
ATOM 1417 C CA . GLY A 1 181 ? -1.129 -2.366 11.904 1.00 93.50 181 GLY A CA 1
ATOM 1418 C C . GLY A 1 181 ? -1.215 -0.890 11.519 1.00 93.50 181 GLY A C 1
ATOM 1419 O O . GLY A 1 181 ? -2.280 -0.385 11.169 1.00 93.50 181 GLY A O 1
ATOM 1420 N N . ALA A 1 182 ? -0.065 -0.216 11.551 1.00 92.62 182 ALA A N 1
ATOM 1421 C CA . ALA A 1 182 ? 0.094 1.201 11.212 1.00 92.62 182 ALA A CA 1
ATOM 1422 C C . ALA A 1 182 ? 0.926 1.417 9.929 1.00 92.62 182 ALA A C 1
ATOM 1424 O O . ALA A 1 182 ? 1.540 2.462 9.760 1.00 92.62 182 ALA A O 1
ATOM 1425 N N . GLY A 1 183 ? 0.982 0.416 9.042 1.00 91.31 183 GLY A N 1
ATOM 1426 C CA . GLY A 1 183 ? 1.656 0.520 7.741 1.00 91.31 183 GLY A CA 1
ATOM 1427 C C . GLY A 1 183 ? 0.789 1.172 6.657 1.00 91.31 183 GLY A C 1
ATOM 1428 O O . GLY A 1 183 ? -0.311 1.655 6.934 1.00 91.31 183 GLY A O 1
ATOM 1429 N N . SER A 1 184 ? 1.256 1.114 5.405 1.00 90.88 184 SER A N 1
ATOM 1430 C CA . SER A 1 184 ? 0.586 1.674 4.214 1.00 90.88 184 SER A CA 1
ATOM 1431 C C . SER A 1 184 ? -0.914 1.363 4.137 1.00 90.88 184 SER A C 1
ATOM 1433 O O . SER A 1 184 ? -1.735 2.279 4.051 1.00 90.88 184 SER A O 1
ATOM 1435 N N . ALA A 1 185 ? -1.279 0.086 4.265 1.00 92.19 185 ALA A N 1
ATOM 1436 C CA . ALA A 1 185 ? -2.668 -0.363 4.260 1.00 92.19 185 ALA A CA 1
ATOM 1437 C C . ALA A 1 185 ? -3.481 0.206 5.435 1.00 92.19 185 ALA A C 1
ATOM 1439 O O . ALA A 1 185 ? -4.551 0.782 5.233 1.00 92.19 185 ALA A O 1
ATOM 1440 N N . GLY A 1 186 ? -2.964 0.090 6.664 1.00 93.94 186 GLY A N 1
ATOM 1441 C CA . GLY A 1 186 ? -3.623 0.585 7.879 1.00 93.94 186 GLY A CA 1
ATOM 1442 C C . GLY A 1 186 ? -3.931 2.076 7.804 1.00 93.94 186 GLY A C 1
ATOM 1443 O O . GLY A 1 186 ? -5.080 2.498 7.955 1.00 93.94 186 GLY A O 1
ATOM 1444 N N . ILE A 1 187 ? -2.916 2.874 7.488 1.00 94.38 187 ILE A N 1
ATOM 1445 C CA . ILE A 1 187 ? -3.043 4.326 7.390 1.00 94.38 187 ILE A CA 1
ATOM 1446 C C . ILE A 1 187 ? -3.894 4.749 6.183 1.00 94.38 187 ILE A C 1
ATOM 1448 O O . ILE A 1 187 ? -4.675 5.701 6.285 1.00 94.38 187 ILE A O 1
ATOM 1452 N N . GLY A 1 188 ? -3.810 4.038 5.055 1.00 95.19 188 GLY A N 1
ATOM 1453 C CA . GLY A 1 188 ? -4.671 4.258 3.891 1.00 95.19 188 GLY A CA 1
ATOM 1454 C C . GLY A 1 188 ? -6.155 4.093 4.230 1.00 95.19 188 GLY A C 1
ATOM 1455 O O . GLY A 1 188 ? -6.956 5.009 4.000 1.00 95.19 188 GLY A O 1
ATOM 1456 N N . VAL A 1 189 ? -6.509 2.968 4.862 1.00 96.81 189 VAL A N 1
ATOM 1457 C CA . VAL A 1 189 ? -7.876 2.660 5.315 1.00 96.81 189 VAL A CA 1
ATOM 1458 C C . VAL A 1 189 ? -8.375 3.708 6.307 1.00 96.81 189 VAL A C 1
ATOM 1460 O O . VAL A 1 189 ? -9.472 4.240 6.138 1.00 96.81 189 VAL A O 1
ATOM 1463 N N . LEU A 1 190 ? -7.567 4.058 7.309 1.00 95.44 190 LEU A N 1
ATOM 1464 C CA . LEU A 1 190 ? -7.919 5.058 8.317 1.00 95.44 190 LEU A CA 1
ATOM 1465 C C . LEU A 1 190 ? -8.158 6.444 7.707 1.00 95.44 190 LEU A C 1
ATOM 1467 O O . LEU A 1 190 ? -9.124 7.126 8.055 1.00 95.44 190 LEU A O 1
ATOM 1471 N N . ASN A 1 191 ? -7.328 6.860 6.750 1.00 95.00 191 ASN A N 1
ATOM 1472 C CA . ASN A 1 191 ? -7.517 8.122 6.041 1.00 95.00 191 ASN A CA 1
ATOM 1473 C C . ASN A 1 191 ? -8.806 8.141 5.217 1.00 95.00 191 ASN A C 1
ATOM 1475 O O . ASN A 1 191 ? -9.522 9.148 5.230 1.00 95.00 191 ASN A O 1
ATOM 1479 N N . ALA A 1 192 ? -9.123 7.049 4.520 1.00 96.31 192 ALA A N 1
ATOM 1480 C CA . ALA A 1 192 ? -10.376 6.936 3.785 1.00 96.31 192 ALA A CA 1
ATOM 1481 C C . ALA A 1 192 ? -11.586 6.903 4.730 1.00 96.31 192 ALA A C 1
ATOM 1483 O O . ALA A 1 192 ? -12.559 7.614 4.484 1.00 96.31 192 ALA A O 1
ATOM 1484 N N . ALA A 1 193 ? -11.505 6.173 5.845 1.00 96.44 193 ALA A N 1
ATOM 1485 C CA . ALA A 1 193 ? -12.557 6.108 6.859 1.00 96.44 193 ALA A CA 1
ATOM 1486 C C . ALA A 1 193 ? -12.823 7.487 7.452 1.00 96.44 193 ALA A C 1
ATOM 1488 O O . ALA A 1 193 ? -13.959 7.957 7.424 1.00 96.44 193 ALA A O 1
ATOM 1489 N N . ARG A 1 194 ? -11.770 8.188 7.879 1.00 95.31 194 ARG A N 1
ATOM 1490 C CA . ARG A 1 194 ? -11.859 9.545 8.423 1.00 95.31 194 ARG A CA 1
ATOM 1491 C C . ARG A 1 194 ? -12.509 10.515 7.436 1.00 95.31 194 ARG A C 1
ATOM 1493 O O . ARG A 1 194 ? -13.379 11.286 7.829 1.00 95.31 194 ARG A O 1
ATOM 1500 N N . LYS A 1 195 ? -12.118 10.474 6.155 1.00 95.06 195 LYS A N 1
ATOM 1501 C CA . LYS A 1 195 ? -12.712 11.314 5.097 1.00 95.06 195 LYS A CA 1
ATOM 1502 C C . LYS A 1 195 ? -14.181 10.970 4.847 1.00 95.06 195 LYS A C 1
ATOM 1504 O O . LYS A 1 195 ? -14.995 11.880 4.725 1.00 95.06 195 LYS A O 1
ATOM 1509 N N . THR A 1 196 ? -14.527 9.687 4.789 1.00 95.94 196 THR A N 1
ATOM 1510 C CA . THR A 1 196 ? -15.911 9.225 4.610 1.00 95.94 196 THR A CA 1
ATOM 1511 C C . THR A 1 196 ? -16.783 9.667 5.780 1.00 95.94 196 THR A C 1
ATOM 1513 O O . THR A 1 196 ? -17.815 10.296 5.561 1.00 95.94 196 THR A O 1
ATOM 1516 N N . MET A 1 197 ? -16.331 9.447 7.018 1.00 96.00 197 MET A N 1
ATOM 1517 C CA . MET A 1 197 ? -17.029 9.900 8.221 1.00 96.00 197 MET A CA 1
ATOM 1518 C C . MET A 1 197 ? -17.221 11.418 8.225 1.00 96.00 197 MET A C 1
ATOM 1520 O O . MET A 1 197 ? -18.334 11.896 8.424 1.00 96.00 197 MET A O 1
ATOM 1524 N N . ALA A 1 198 ? -16.163 12.182 7.939 1.00 94.62 198 ALA A N 1
ATOM 1525 C CA . ALA A 1 198 ? -16.243 13.636 7.916 1.00 94.62 198 ALA A CA 1
ATOM 1526 C C . ALA A 1 198 ? -17.239 14.145 6.863 1.00 94.62 198 ALA A C 1
ATOM 1528 O O . ALA A 1 198 ? -18.030 15.037 7.160 1.00 94.62 198 ALA A O 1
ATOM 1529 N N . ARG A 1 199 ? -17.262 13.549 5.662 1.00 94.31 199 ARG A N 1
ATOM 1530 C CA . ARG A 1 199 ? -18.240 13.882 4.611 1.00 94.31 199 ARG A CA 1
ATOM 1531 C C . ARG A 1 199 ? -19.680 13.645 5.063 1.00 94.31 199 ARG A C 1
ATOM 1533 O O . ARG A 1 199 ? -20.530 14.491 4.816 1.00 94.31 199 ARG A O 1
ATOM 1540 N N . MET A 1 200 ? -19.942 12.541 5.761 1.00 94.25 200 MET A N 1
ATOM 1541 C CA . MET A 1 200 ? -21.276 12.225 6.293 1.00 94.25 200 MET A CA 1
ATOM 1542 C C . MET A 1 200 ? -21.715 13.182 7.409 1.00 94.25 200 MET A C 1
ATOM 1544 O O . MET A 1 200 ? -22.907 13.402 7.591 1.00 94.25 200 MET A O 1
ATOM 1548 N N . LEU A 1 201 ? -20.757 13.769 8.130 1.00 93.25 201 LEU A N 1
ATOM 1549 C CA . LEU A 1 201 ? -20.981 14.720 9.223 1.00 93.25 201 LEU A CA 1
ATOM 1550 C C . LEU A 1 201 ? -20.927 16.199 8.777 1.00 93.25 201 LEU A C 1
ATOM 1552 O O . LEU A 1 201 ? -20.842 17.093 9.618 1.00 93.25 201 LEU A O 1
ATOM 1556 N N . GLY A 1 202 ? -20.961 16.481 7.470 1.00 92.12 202 GLY A N 1
ATOM 1557 C CA . GLY A 1 202 ? -21.020 17.851 6.937 1.00 92.12 202 GLY A CA 1
ATOM 1558 C C . GLY A 1 202 ? -19.675 18.484 6.556 1.00 92.12 202 GLY A C 1
ATOM 1559 O O . GLY A 1 202 ? -19.627 19.677 6.277 1.00 92.12 202 GLY A O 1
A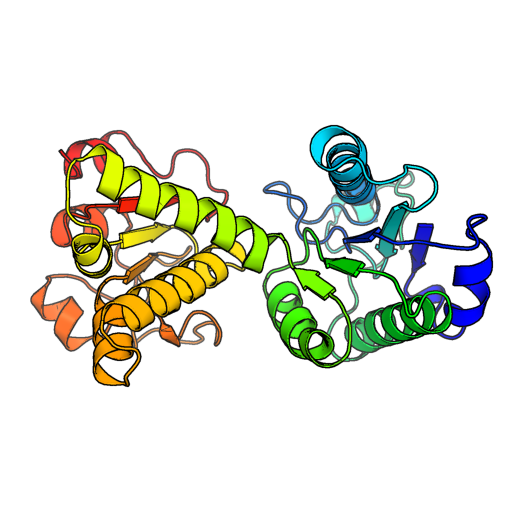TOM 1560 N N . ASN A 1 203 ? -18.591 17.702 6.508 1.00 91.56 203 ASN A N 1
ATOM 1561 C CA . ASN A 1 203 ? -17.294 18.055 5.908 1.00 91.56 203 ASN A CA 1
ATOM 1562 C C . ASN A 1 203 ? -16.619 19.331 6.466 1.00 91.56 203 ASN A C 1
ATOM 1564 O O . ASN A 1 203 ? -16.050 20.120 5.714 1.00 91.56 203 ASN A O 1
ATOM 1568 N N . ASN A 1 204 ? -16.662 19.525 7.786 1.00 90.12 204 ASN A N 1
ATOM 1569 C CA . ASN A 1 204 ? -16.014 20.637 8.495 1.00 90.12 204 ASN A CA 1
ATOM 1570 C C . ASN A 1 204 ? -14.944 20.140 9.491 1.00 90.12 204 ASN A C 1
ATOM 1572 O O . ASN A 1 204 ? -14.789 18.939 9.716 1.00 90.12 204 ASN A O 1
ATOM 1576 N N . GLU A 1 205 ? -14.188 21.050 10.109 1.00 87.25 205 GLU A N 1
ATOM 1577 C CA . GLU A 1 205 ? -13.111 20.676 11.041 1.00 87.25 205 GLU A CA 1
ATOM 1578 C C . GLU A 1 205 ? -13.594 19.857 12.244 1.00 87.25 205 GLU A C 1
ATOM 1580 O O . GLU A 1 205 ? -12.901 18.938 12.688 1.00 87.25 205 GLU A O 1
ATOM 1585 N N . ILE A 1 206 ? -14.790 20.156 12.760 1.00 89.00 206 ILE A N 1
ATOM 1586 C CA . ILE A 1 206 ? -15.390 19.429 13.885 1.00 89.00 206 ILE A CA 1
ATOM 1587 C C . ILE A 1 206 ? -15.670 17.983 13.468 1.00 89.00 206 ILE A C 1
ATOM 1589 O O . ILE A 1 206 ? -15.319 17.055 14.195 1.00 89.00 206 ILE A O 1
ATOM 1593 N N . ALA A 1 207 ? -16.212 17.783 12.266 1.00 89.44 207 ALA A N 1
ATOM 1594 C CA . ALA A 1 207 ? -16.442 16.468 11.683 1.00 89.44 207 ALA A CA 1
ATOM 1595 C C . ALA A 1 207 ? -15.136 15.669 11.532 1.00 89.44 207 ALA A C 1
ATOM 1597 O O . ALA A 1 207 ? -15.092 14.487 11.870 1.00 89.44 207 ALA A O 1
ATOM 1598 N N . PHE A 1 208 ? -14.045 16.307 11.099 1.00 87.62 208 PHE A N 1
ATOM 1599 C CA . PHE A 1 208 ? -12.741 15.646 11.000 1.00 87.62 208 PHE A CA 1
ATOM 1600 C C . PHE A 1 208 ? -12.137 15.284 12.362 1.00 87.62 208 PHE A C 1
ATOM 1602 O O . PHE A 1 208 ? -11.570 14.196 12.495 1.00 87.62 208 PHE A O 1
ATOM 1609 N N . LYS A 1 209 ? -12.269 16.153 13.373 1.00 86.31 209 LYS A N 1
ATOM 1610 C CA . LYS A 1 209 ? -11.835 15.863 14.751 1.00 86.31 209 LYS A CA 1
ATOM 1611 C C . LYS A 1 209 ? -12.654 14.725 15.363 1.00 86.31 209 LYS A C 1
ATOM 1613 O O . LYS A 1 209 ? -12.083 13.803 15.935 1.00 86.31 209 LYS A O 1
ATOM 1618 N N . SER A 1 210 ? -13.973 14.751 15.175 1.00 88.06 210 SER A N 1
ATOM 1619 C CA . SER A 1 210 ? -14.882 13.701 15.643 1.00 88.06 210 SER A CA 1
ATOM 1620 C C . SER A 1 210 ? -14.624 12.360 14.959 1.00 88.06 210 SER A C 1
ATOM 1622 O O . SER A 1 210 ? -14.682 11.331 15.622 1.00 88.06 210 SER A O 1
ATOM 1624 N N . ALA A 1 211 ? -14.311 12.355 13.661 1.00 89.06 211 ALA A N 1
ATOM 1625 C CA . ALA A 1 211 ? -13.931 11.138 12.955 1.00 89.06 211 ALA A CA 1
ATOM 1626 C C . ALA A 1 211 ? -12.600 10.580 13.481 1.00 89.06 211 ALA A C 1
ATOM 1628 O O . ALA A 1 211 ? -12.492 9.382 13.714 1.00 89.06 211 ALA A O 1
ATOM 1629 N N . LYS A 1 212 ? -11.593 11.437 13.725 1.00 87.31 212 LYS A N 1
ATOM 1630 C CA . LYS A 1 212 ? -10.295 11.013 14.281 1.00 87.31 212 LYS A CA 1
ATOM 1631 C C . LYS A 1 212 ? -10.459 10.271 15.614 1.00 87.31 212 LYS A C 1
ATOM 1633 O O . LYS A 1 212 ? -9.776 9.273 15.833 1.00 87.31 212 LYS A O 1
ATOM 1638 N N . SER A 1 213 ? -11.359 10.723 16.489 1.00 90.00 213 SER A N 1
ATOM 1639 C CA . SER A 1 213 ? -11.535 10.117 17.815 1.00 90.00 213 SER A CA 1
ATOM 1640 C C . SER A 1 213 ? -12.163 8.717 17.798 1.00 90.00 213 SER A C 1
ATOM 1642 O O . SER A 1 213 ? -12.180 8.068 18.843 1.00 90.00 213 SER A O 1
ATOM 1644 N N . GLN A 1 214 ? -12.610 8.225 16.636 1.00 94.44 214 GLN A N 1
ATOM 1645 C CA . GLN A 1 214 ? -13.163 6.877 16.462 1.00 94.44 214 GLN A CA 1
ATOM 1646 C C . GLN A 1 214 ? -12.110 5.787 16.227 1.00 94.44 214 GLN A C 1
ATOM 1648 O O . GLN A 1 214 ? -12.463 4.610 16.157 1.00 94.44 214 GLN A O 1
ATOM 1653 N N . PHE A 1 215 ? -10.834 6.152 16.081 1.00 95.94 215 PHE A N 1
ATOM 1654 C CA . PHE A 1 215 ? -9.770 5.210 15.740 1.00 95.94 215 PHE A CA 1
ATOM 1655 C C . PHE A 1 215 ? -8.815 4.975 16.913 1.00 95.94 215 PHE A C 1
ATOM 1657 O O . PHE A 1 215 ? -8.409 5.926 17.585 1.00 95.94 215 PHE A O 1
ATOM 1664 N N . TRP A 1 216 ? -8.421 3.715 17.108 1.00 97.12 216 TRP A N 1
ATOM 1665 C CA . TRP A 1 216 ? -7.328 3.285 17.985 1.00 97.12 216 TRP A CA 1
ATOM 1666 C C . TRP A 1 216 ? -6.371 2.421 17.170 1.00 97.12 216 TRP A C 1
ATOM 1668 O O . TRP A 1 216 ? -6.754 1.351 16.698 1.00 97.12 216 TRP A O 1
ATOM 1678 N N . VAL A 1 217 ? -5.141 2.896 16.983 1.00 97.12 217 VAL A N 1
ATOM 1679 C CA . VAL A 1 217 ? -4.148 2.244 16.120 1.00 97.12 217 VAL A CA 1
ATOM 1680 C C . VAL A 1 217 ? -3.089 1.573 16.980 1.00 97.12 217 VAL A C 1
ATOM 1682 O O . VAL A 1 217 ? -2.464 2.226 17.811 1.00 97.12 217 VAL A O 1
ATOM 1685 N N . VAL A 1 218 ? -2.897 0.274 16.781 1.00 96.44 218 VAL A N 1
ATOM 1686 C CA . VAL A 1 218 ? -1.935 -0.554 17.511 1.00 96.44 218 VAL A CA 1
ATOM 1687 C C . VAL A 1 218 ? -0.867 -1.023 16.528 1.00 96.44 218 VAL A C 1
ATOM 1689 O O . VAL A 1 218 ? -1.186 -1.707 15.554 1.00 96.44 218 VAL A O 1
ATOM 1692 N N . ASP A 1 219 ? 0.389 -0.646 16.759 1.00 94.75 219 ASP A N 1
ATOM 1693 C CA . ASP A 1 219 ? 1.538 -1.121 15.981 1.00 94.75 219 ASP A CA 1
ATOM 1694 C C . ASP A 1 219 ? 2.333 -2.195 16.739 1.00 94.75 219 ASP A C 1
ATOM 1696 O O . ASP A 1 219 ? 1.883 -2.726 17.755 1.00 94.75 219 ASP A O 1
ATOM 1700 N N . ALA A 1 220 ? 3.525 -2.532 16.241 1.00 92.31 220 ALA A N 1
ATOM 1701 C CA . ALA A 1 220 ? 4.398 -3.528 16.860 1.00 92.31 220 ALA A CA 1
ATOM 1702 C C . ALA A 1 220 ? 4.823 -3.181 18.302 1.00 92.31 220 ALA A C 1
ATOM 1704 O O . ALA A 1 220 ? 5.201 -4.079 19.048 1.00 92.31 220 ALA A O 1
ATOM 1705 N N . LYS A 1 221 ? 4.757 -1.905 18.709 1.00 94.69 221 LYS A N 1
ATOM 1706 C CA . LYS A 1 221 ? 5.054 -1.454 20.077 1.00 94.69 221 LYS A CA 1
ATOM 1707 C C . LYS A 1 221 ? 3.778 -1.144 20.878 1.00 94.69 221 LYS A C 1
ATOM 1709 O O . LYS A 1 221 ? 3.875 -0.579 21.962 1.00 94.69 221 LYS A O 1
ATOM 1714 N N . GLY A 1 222 ? 2.594 -1.487 20.361 1.00 95.75 222 GLY A N 1
ATOM 1715 C CA . GLY A 1 222 ? 1.302 -1.288 21.020 1.00 95.75 222 GLY A CA 1
ATOM 1716 C C . GLY A 1 222 ? 0.552 -0.033 20.560 1.00 95.75 222 GLY A C 1
ATOM 1717 O O . GLY A 1 222 ? 0.838 0.539 19.507 1.00 95.75 222 GLY A O 1
ATOM 1718 N N . LEU A 1 223 ? -0.452 0.382 21.339 1.00 97.25 223 LEU A N 1
ATOM 1719 C CA . LEU A 1 223 ? -1.295 1.546 21.046 1.00 97.25 223 LEU A CA 1
ATOM 1720 C C . LEU A 1 223 ? -0.452 2.812 20.823 1.00 97.25 223 LEU A C 1
ATOM 1722 O O . LEU A 1 223 ? 0.451 3.110 21.606 1.00 97.25 223 LEU A O 1
ATOM 1726 N N . ILE A 1 224 ? -0.777 3.556 19.767 1.00 96.62 224 ILE A N 1
ATOM 1727 C CA . ILE A 1 224 ? -0.111 4.804 19.390 1.00 96.62 224 ILE A CA 1
ATOM 1728 C C . ILE A 1 224 ? -0.820 6.004 20.035 1.00 96.62 224 ILE A C 1
ATOM 1730 O O . ILE A 1 224 ? -2.004 6.256 19.780 1.00 96.62 224 ILE A O 1
ATOM 1734 N N . SER A 1 225 ? -0.080 6.790 20.817 1.00 95.31 225 SER A N 1
ATOM 1735 C CA . SER A 1 225 ? -0.532 8.051 21.416 1.00 95.31 225 SER A CA 1
ATOM 1736 C C . SER A 1 225 ? 0.342 9.246 21.027 1.00 95.31 225 SER A C 1
ATOM 1738 O O . SER A 1 225 ? 1.390 9.104 20.402 1.00 95.31 225 SER A O 1
ATOM 1740 N N . GLU A 1 226 ? -0.093 10.447 21.417 1.00 94.06 226 GLU A N 1
ATOM 1741 C CA . GLU A 1 226 ? 0.676 11.694 21.277 1.00 94.06 226 GLU A CA 1
ATOM 1742 C C . GLU A 1 226 ? 1.999 11.681 22.069 1.00 94.06 226 GLU A C 1
ATOM 1744 O O . GLU A 1 226 ? 2.859 12.519 21.817 1.00 94.06 226 GLU A O 1
ATOM 1749 N N . GLY A 1 227 ? 2.178 10.741 23.006 1.00 92.31 227 GLY A N 1
ATOM 1750 C CA . GLY A 1 227 ? 3.425 10.548 23.751 1.00 92.31 227 GLY A CA 1
ATOM 1751 C C . GLY A 1 227 ? 4.465 9.666 23.049 1.00 92.31 227 GLY A C 1
ATOM 1752 O O . GLY A 1 227 ? 5.543 9.472 23.606 1.00 92.31 227 GLY A O 1
ATOM 1753 N N . ARG A 1 228 ? 4.165 9.115 21.862 1.00 95.19 228 ARG A N 1
ATOM 1754 C CA . ARG A 1 228 ? 5.075 8.227 21.122 1.00 95.19 228 ARG A CA 1
ATOM 1755 C C . ARG A 1 228 ? 6.304 8.982 20.629 1.00 95.19 228 ARG A C 1
ATOM 1757 O O . ARG A 1 228 ? 6.203 9.872 19.786 1.00 95.19 228 ARG A O 1
ATOM 1764 N N . GLU A 1 229 ? 7.480 8.546 21.062 1.00 93.06 229 GLU A N 1
ATOM 1765 C CA . GLU A 1 229 ? 8.742 8.993 20.473 1.00 93.06 229 GLU A CA 1
ATOM 1766 C C . GLU A 1 229 ? 8.945 8.389 19.074 1.00 93.06 229 GLU A C 1
ATOM 1768 O O . GLU A 1 229 ? 8.678 7.203 18.853 1.00 93.06 229 GLU A O 1
ATOM 1773 N N . ASN A 1 230 ? 9.459 9.195 18.137 1.00 88.56 230 ASN A N 1
ATOM 1774 C CA . ASN A 1 230 ? 9.767 8.789 16.756 1.00 88.56 230 ASN A CA 1
ATOM 1775 C C . ASN A 1 230 ? 8.584 8.130 16.026 1.00 88.56 230 ASN A C 1
ATOM 1777 O O . ASN A 1 230 ? 8.736 7.122 15.334 1.00 88.56 230 ASN A O 1
ATOM 1781 N N . ILE A 1 231 ? 7.388 8.684 16.220 1.00 90.75 231 ILE A N 1
ATOM 1782 C CA . ILE A 1 231 ? 6.184 8.265 15.509 1.00 90.75 231 ILE A CA 1
ATOM 1783 C C . ILE A 1 231 ? 6.313 8.524 14.005 1.00 90.75 231 ILE A C 1
ATOM 1785 O O . ILE A 1 231 ? 6.790 9.578 13.582 1.00 90.75 231 ILE A O 1
ATOM 1789 N N . ASP A 1 232 ? 5.852 7.566 13.203 1.00 88.12 232 ASP A N 1
ATOM 1790 C CA . ASP A 1 232 ? 5.733 7.738 11.758 1.00 88.12 232 ASP A CA 1
ATOM 1791 C C . ASP A 1 232 ? 4.828 8.958 11.454 1.00 88.12 232 ASP A C 1
ATOM 1793 O O . ASP A 1 232 ? 3.699 9.015 11.967 1.00 88.12 232 ASP A O 1
ATOM 1797 N N . PRO A 1 233 ? 5.281 9.938 10.645 1.00 89.69 233 PRO A N 1
ATOM 1798 C CA . PRO A 1 233 ? 4.483 11.107 10.282 1.00 89.69 233 PRO A CA 1
ATOM 1799 C C . PRO A 1 233 ? 3.106 10.769 9.700 1.00 89.69 233 PRO A C 1
ATOM 1801 O O . PRO A 1 233 ? 2.155 11.520 9.920 1.00 89.69 233 PRO A O 1
ATOM 1804 N N . ASP A 1 234 ? 2.972 9.638 9.005 1.00 88.69 234 ASP A N 1
ATOM 1805 C CA . ASP A 1 234 ? 1.709 9.189 8.419 1.00 88.69 234 ASP A CA 1
ATOM 1806 C C . ASP A 1 234 ? 0.759 8.580 9.473 1.00 88.69 234 ASP A C 1
ATOM 1808 O O . ASP A 1 234 ? -0.469 8.641 9.326 1.00 88.69 234 ASP A O 1
ATOM 1812 N N . ALA A 1 235 ? 1.299 8.059 10.581 1.00 91.31 235 ALA A N 1
ATOM 1813 C CA . ALA A 1 235 ? 0.532 7.545 11.719 1.00 91.31 235 ALA A CA 1
ATOM 1814 C C . ALA A 1 235 ? 0.165 8.629 12.746 1.00 91.31 235 ALA A C 1
ATOM 1816 O O . ALA A 1 235 ? -0.867 8.520 13.416 1.00 91.31 235 ALA A O 1
ATOM 1817 N N . LEU A 1 236 ? 0.959 9.701 12.846 1.00 92.31 236 LEU A N 1
ATOM 1818 C CA . LEU A 1 236 ? 0.756 10.816 13.778 1.00 92.31 236 LEU A CA 1
ATOM 1819 C C . LEU A 1 236 ? -0.671 11.406 13.766 1.00 92.31 236 LEU A C 1
ATOM 1821 O O . LEU A 1 236 ? -1.230 11.642 14.844 1.00 92.31 236 LEU A O 1
ATOM 1825 N N . PRO A 1 237 ? -1.346 11.590 12.612 1.00 91.81 237 PRO A N 1
ATOM 1826 C CA . PRO A 1 237 ? -2.731 12.047 12.583 1.00 91.81 237 PRO A CA 1
ATOM 1827 C C . PRO A 1 237 ? -3.714 11.148 13.336 1.00 91.81 237 PRO A C 1
ATOM 1829 O O . PRO A 1 237 ? -4.785 11.632 13.693 1.00 91.81 237 PRO A O 1
ATOM 1832 N N . PHE A 1 238 ? -3.373 9.886 13.601 1.00 93.81 238 PHE A N 1
ATOM 1833 C CA . PHE A 1 238 ? -4.199 8.910 14.318 1.00 93.81 238 PHE A CA 1
ATOM 1834 C C . PHE A 1 238 ? -3.702 8.609 15.737 1.00 93.81 238 PHE A C 1
ATOM 1836 O O . PHE A 1 238 ? -4.327 7.816 16.441 1.00 93.81 238 PHE A O 1
ATOM 1843 N N . ALA A 1 239 ? -2.636 9.280 16.182 1.00 94.69 239 ALA A N 1
ATOM 1844 C CA . ALA A 1 239 ? -2.177 9.224 17.561 1.00 94.69 239 ALA A CA 1
ATOM 1845 C C . ALA A 1 239 ? -3.293 9.662 18.522 1.00 94.69 239 ALA A C 1
ATOM 1847 O O . ALA A 1 239 ? -3.941 10.703 18.327 1.00 94.69 239 ALA A O 1
ATOM 1848 N N . ARG A 1 240 ? -3.534 8.837 19.544 1.00 94.06 240 ARG A N 1
ATOM 1849 C CA . ARG A 1 240 ? -4.539 9.071 20.582 1.00 94.06 240 ARG A CA 1
ATOM 1850 C C . ARG A 1 240 ? -4.085 10.148 21.566 1.00 94.06 240 ARG A C 1
ATOM 1852 O O . ARG A 1 240 ? -2.930 10.179 21.986 1.00 94.06 240 ARG A O 1
ATOM 1859 N N . ASN A 1 241 ? -5.024 10.990 21.985 1.00 93.31 241 ASN A N 1
ATOM 1860 C CA . ASN A 1 241 ? -4.753 11.995 23.003 1.00 93.31 241 ASN A CA 1
ATOM 1861 C C . ASN A 1 241 ? -4.482 11.346 24.368 1.00 93.31 241 ASN A C 1
ATOM 1863 O O . ASN A 1 241 ? -5.249 10.489 24.814 1.00 93.31 241 ASN A O 1
ATOM 1867 N N . LEU A 1 242 ? -3.427 11.803 25.048 1.00 91.12 242 LEU A N 1
ATOM 1868 C CA . LEU A 1 242 ? -2.985 11.239 26.328 1.00 91.12 242 LEU A CA 1
ATOM 1869 C C . LEU A 1 242 ? -4.066 11.323 27.417 1.00 91.12 242 LEU A C 1
ATOM 1871 O O . LEU A 1 242 ? -4.358 10.326 28.072 1.00 91.12 242 LEU A O 1
ATOM 1875 N N . LYS A 1 243 ? -4.741 12.472 27.555 1.00 91.12 243 LYS A N 1
ATOM 1876 C CA . LYS A 1 243 ? -5.785 12.661 28.581 1.00 91.12 243 LYS A CA 1
ATOM 1877 C C . LYS A 1 243 ? -7.003 11.775 28.330 1.00 91.12 243 LYS A C 1
ATOM 1879 O O . LYS A 1 243 ? -7.639 11.314 29.275 1.00 91.12 243 LYS A O 1
ATOM 1884 N N . GLU A 1 244 ? -7.367 11.559 27.066 1.00 89.06 244 GLU A N 1
ATOM 1885 C CA . GLU A 1 244 ? -8.462 10.648 26.714 1.00 89.06 244 GLU A CA 1
ATOM 1886 C C . GLU A 1 244 ? -8.106 9.193 27.021 1.00 89.06 244 GLU A C 1
ATOM 1888 O O . GLU A 1 244 ? -8.951 8.455 27.523 1.00 89.06 244 GLU A O 1
ATOM 1893 N N . MET A 1 245 ? -6.864 8.792 26.749 1.00 91.94 245 MET A N 1
ATOM 1894 C CA . MET A 1 245 ? -6.385 7.445 27.049 1.00 91.94 245 MET A CA 1
ATOM 1895 C C . MET A 1 245 ? -6.343 7.166 28.545 1.00 91.94 245 MET A C 1
ATOM 1897 O O . MET A 1 245 ? -6.884 6.151 28.973 1.00 91.94 245 MET A O 1
ATOM 1901 N N . GLU A 1 246 ? -5.790 8.083 29.341 1.00 90.00 246 GLU A N 1
ATOM 1902 C CA . GLU A 1 246 ? -5.744 7.948 30.800 1.00 90.00 246 GLU A CA 1
ATOM 1903 C C . GLU A 1 246 ? -7.149 7.764 31.388 1.00 90.00 246 GLU A C 1
ATOM 1905 O O . GLU A 1 246 ? -7.375 6.871 32.204 1.00 90.00 246 GLU A O 1
ATOM 1910 N N . ARG A 1 247 ? -8.134 8.538 30.908 1.00 90.94 247 ARG A N 1
ATOM 1911 C CA . ARG A 1 247 ? -9.547 8.391 31.305 1.00 90.94 247 ARG A CA 1
ATOM 1912 C C . ARG A 1 247 ? -10.151 7.040 30.917 1.00 90.94 247 ARG A C 1
ATOM 1914 O O . ARG A 1 247 ? -11.071 6.581 31.585 1.00 90.94 247 ARG A O 1
ATOM 1921 N N . GLN A 1 248 ? -9.660 6.422 29.845 1.00 90.00 248 GLN A N 1
ATOM 1922 C CA . GLN A 1 248 ? -10.058 5.084 29.394 1.00 90.00 248 GLN A CA 1
ATOM 1923 C C . GLN A 1 248 ? -9.254 3.963 30.075 1.00 90.00 248 GLN A C 1
ATOM 1925 O O . GLN A 1 248 ? -9.459 2.794 29.756 1.00 90.00 248 GLN A O 1
ATOM 1930 N N . GLY A 1 249 ? -8.330 4.289 30.987 1.00 93.06 249 GLY A N 1
ATOM 1931 C CA . GLY A 1 249 ? -7.429 3.308 31.597 1.00 93.06 249 GLY A CA 1
ATOM 1932 C C . GLY A 1 249 ? -6.425 2.712 30.606 1.00 93.06 249 GLY A C 1
ATOM 1933 O O . GLY A 1 249 ? -5.942 1.599 30.808 1.00 93.06 249 GLY A O 1
ATOM 1934 N N . LEU A 1 250 ? -6.138 3.428 29.517 1.00 95.81 250 LEU A N 1
ATOM 1935 C CA . LEU A 1 250 ? -5.162 3.055 28.500 1.00 95.81 250 LEU A CA 1
ATOM 1936 C C . LEU A 1 250 ? -3.897 3.896 28.639 1.00 95.81 250 LEU A C 1
ATOM 1938 O O . LEU A 1 250 ? -3.912 5.015 29.148 1.00 95.81 250 LEU A O 1
ATOM 1942 N N . ARG A 1 251 ? -2.794 3.344 28.141 1.00 95.56 251 ARG A N 1
ATOM 1943 C CA . ARG A 1 251 ? -1.479 3.984 28.126 1.00 95.56 251 ARG A CA 1
ATOM 1944 C C . ARG A 1 251 ? -0.812 3.779 26.779 1.00 95.56 251 ARG A C 1
ATOM 1946 O O . ARG A 1 251 ? -1.201 2.904 26.002 1.00 95.56 251 ARG A O 1
ATOM 1953 N N . GLU A 1 252 ? 0.180 4.610 26.528 1.00 96.19 252 GLU A N 1
ATOM 1954 C CA . GLU A 1 252 ? 1.084 4.447 25.404 1.00 96.19 252 GLU A CA 1
ATOM 1955 C C . GLU A 1 252 ? 1.648 3.020 25.368 1.00 96.19 252 GLU A C 1
ATOM 1957 O O . GLU A 1 252 ? 2.086 2.493 26.390 1.00 96.19 252 GLU A O 1
ATOM 1962 N N . GLY A 1 253 ? 1.593 2.380 24.201 1.00 96.06 253 GLY A N 1
ATOM 1963 C CA . GLY A 1 253 ? 2.078 1.012 24.033 1.00 96.06 253 GLY A CA 1
ATOM 1964 C C . GLY A 1 253 ? 1.206 -0.074 24.676 1.00 96.06 253 GLY A C 1
ATOM 1965 O O . GLY A 1 253 ? 1.652 -1.213 24.797 1.00 96.06 253 GLY A O 1
ATOM 1966 N N . ALA A 1 254 ? -0.037 0.234 25.073 1.00 97.00 254 ALA A N 1
ATOM 1967 C CA . ALA A 1 254 ? -0.992 -0.787 25.516 1.00 97.00 254 ALA A CA 1
ATOM 1968 C C . ALA A 1 254 ? -1.171 -1.885 24.452 1.00 97.00 254 ALA A C 1
ATOM 1970 O O . ALA A 1 254 ? -1.198 -1.603 23.248 1.00 97.00 254 ALA A O 1
ATOM 1971 N N . SER A 1 255 ? -1.305 -3.135 24.895 1.00 95.94 255 SER A N 1
ATOM 1972 C CA . SER A 1 255 ? -1.461 -4.284 24.004 1.00 95.94 255 SER A CA 1
ATOM 1973 C C . SER A 1 255 ? -2.808 -4.250 23.282 1.00 95.94 255 SER A C 1
ATOM 1975 O O . SER A 1 255 ? -3.763 -3.613 23.734 1.00 95.94 255 SER A O 1
ATOM 1977 N N . LEU A 1 256 ? -2.921 -4.980 22.168 1.00 95.56 256 LEU A N 1
ATOM 1978 C CA . LEU A 1 256 ? -4.194 -5.098 21.456 1.00 95.56 256 LEU A CA 1
ATOM 1979 C C . LEU A 1 256 ? -5.315 -5.599 22.383 1.00 95.56 256 LEU A C 1
ATOM 1981 O O . LEU A 1 256 ? -6.406 -5.041 22.367 1.00 95.56 256 LEU A O 1
ATOM 1985 N N . GLU A 1 257 ? -5.043 -6.598 23.222 1.00 94.50 257 GLU A N 1
ATOM 1986 C CA . GLU A 1 257 ? -6.009 -7.141 24.186 1.00 94.50 257 GLU A CA 1
ATOM 1987 C C . GLU A 1 257 ? -6.490 -6.089 25.191 1.00 94.50 257 GLU A C 1
ATOM 1989 O O . GLU A 1 257 ? -7.693 -5.966 25.430 1.00 94.50 257 GLU A O 1
ATOM 1994 N N . GLU A 1 258 ? -5.570 -5.295 25.747 1.00 95.06 258 GLU A N 1
ATOM 1995 C CA . GLU A 1 258 ? -5.908 -4.199 26.659 1.00 95.06 258 GLU A CA 1
ATOM 1996 C C . GLU A 1 258 ? -6.795 -3.163 25.962 1.00 95.06 258 GLU A C 1
ATOM 1998 O O . GLU A 1 258 ? -7.816 -2.745 26.515 1.00 95.06 258 GLU A O 1
ATOM 2003 N N . VAL A 1 259 ? -6.447 -2.792 24.726 1.00 96.06 259 VAL A N 1
ATOM 2004 C CA . VAL A 1 259 ? -7.230 -1.853 23.917 1.00 96.06 259 VAL A CA 1
ATOM 2005 C C . VAL A 1 259 ? -8.626 -2.402 23.648 1.00 96.06 259 VAL A C 1
ATOM 2007 O O . VAL A 1 259 ? -9.603 -1.698 23.892 1.00 96.06 259 VAL A O 1
ATOM 2010 N N . VAL A 1 260 ? -8.760 -3.654 23.206 1.00 95.81 260 VAL A N 1
ATOM 2011 C CA . VAL A 1 260 ? -10.073 -4.263 22.941 1.00 95.81 260 VAL A CA 1
ATOM 2012 C C . VAL A 1 260 ? -10.920 -4.317 24.208 1.00 95.81 260 VAL A C 1
ATOM 2014 O O . VAL A 1 260 ? -12.086 -3.920 24.173 1.00 95.81 260 VAL A O 1
ATOM 2017 N N . LYS A 1 261 ? -10.329 -4.719 25.337 1.00 94.25 261 LYS A N 1
ATOM 2018 C CA . LYS A 1 261 ? -11.019 -4.809 26.628 1.00 94.25 261 LYS A CA 1
ATOM 2019 C C . LYS A 1 261 ? -11.571 -3.462 27.101 1.00 94.25 261 LYS A C 1
ATOM 2021 O O . LYS A 1 261 ? -12.702 -3.414 27.584 1.00 94.25 261 LYS A O 1
ATOM 2026 N N . GLN A 1 262 ? -10.792 -2.385 26.976 1.00 94.75 262 GLN A N 1
ATOM 2027 C CA . GLN A 1 262 ? -11.206 -1.055 27.441 1.00 94.75 262 GLN A CA 1
ATOM 2028 C C . GLN A 1 262 ? -12.113 -0.336 26.439 1.00 94.75 262 GLN A C 1
ATOM 2030 O O . GLN A 1 262 ? -13.137 0.234 26.815 1.00 94.75 262 GLN A O 1
ATOM 2035 N N . VAL A 1 263 ? -11.770 -0.378 25.148 1.00 94.31 263 VAL A N 1
ATOM 2036 C CA . VAL A 1 263 ? -12.508 0.336 24.097 1.00 94.31 263 VAL A CA 1
ATOM 2037 C C . VAL A 1 263 ? -13.836 -0.347 23.792 1.00 94.31 263 VAL A C 1
ATOM 2039 O O . VAL A 1 263 ? -14.805 0.349 23.480 1.00 94.31 263 VAL A O 1
ATOM 2042 N N . LYS A 1 264 ? -13.906 -1.683 23.881 1.00 94.06 264 LYS A N 1
ATOM 2043 C CA . LYS A 1 264 ? -15.039 -2.506 23.420 1.00 94.06 264 LYS A CA 1
ATOM 2044 C C . LYS A 1 264 ? -15.447 -2.125 21.989 1.00 94.06 264 LYS A C 1
ATOM 2046 O O . LYS A 1 264 ? -16.508 -1.517 21.801 1.00 94.06 264 LYS A O 1
ATOM 2051 N N . PRO A 1 265 ? -14.557 -2.336 21.003 1.00 95.31 265 PRO A N 1
ATOM 2052 C CA . PRO A 1 265 ? -14.725 -1.802 19.660 1.00 95.31 265 PRO A CA 1
ATOM 2053 C C . PRO A 1 265 ? -15.855 -2.493 18.899 1.00 95.31 265 PRO A C 1
ATOM 2055 O O . PRO A 1 265 ? -16.041 -3.706 18.994 1.00 95.31 265 PRO A O 1
ATOM 2058 N N . ASP A 1 266 ? -16.554 -1.732 18.061 1.00 94.56 266 ASP A N 1
ATOM 2059 C CA . ASP A 1 266 ? -17.527 -2.296 17.124 1.00 94.56 266 ASP A CA 1
ATOM 2060 C C . ASP A 1 266 ? -16.811 -3.040 15.979 1.00 94.56 266 ASP A C 1
ATOM 2062 O O . ASP A 1 266 ? -17.272 -4.075 15.478 1.00 94.56 266 ASP A O 1
ATOM 2066 N N . VAL A 1 267 ? -15.623 -2.552 15.606 1.00 95.38 267 VAL A N 1
ATOM 2067 C CA . VAL A 1 267 ? -14.828 -3.043 14.477 1.00 95.38 267 VAL A CA 1
ATOM 2068 C C . VAL A 1 267 ? -13.391 -3.337 14.909 1.00 95.38 267 VAL A C 1
ATOM 2070 O O . VAL A 1 267 ? -12.728 -2.496 15.515 1.00 95.38 267 VAL A O 1
ATOM 2073 N N . LEU A 1 268 ? -12.897 -4.515 14.516 1.00 95.44 268 LEU A N 1
ATOM 2074 C CA . LEU A 1 268 ? -11.484 -4.889 14.572 1.00 95.44 268 LEU A CA 1
ATOM 2075 C C . LEU A 1 268 ? -10.956 -5.060 13.145 1.00 95.44 268 LEU A C 1
ATOM 2077 O O . LEU A 1 268 ? -11.491 -5.878 12.398 1.00 95.44 268 LEU A O 1
ATOM 2081 N N . LEU A 1 269 ? -9.927 -4.297 12.769 1.00 95.31 269 LEU A N 1
ATOM 2082 C CA . LEU A 1 269 ? -9.268 -4.382 11.461 1.00 95.31 269 LEU A CA 1
ATOM 2083 C C . LEU A 1 269 ? -7.834 -4.889 11.622 1.00 95.31 269 LEU A C 1
ATOM 2085 O O . LEU A 1 269 ? -7.021 -4.242 12.278 1.00 95.31 269 LEU A O 1
ATOM 2089 N N . GLY A 1 270 ? -7.524 -6.042 11.030 1.00 95.31 270 GLY A N 1
ATOM 2090 C CA . GLY A 1 270 ? -6.177 -6.617 11.017 1.00 95.31 270 GLY A CA 1
ATOM 2091 C C . GLY A 1 270 ? -5.450 -6.275 9.720 1.00 95.31 270 GLY A C 1
ATOM 2092 O O . GLY A 1 270 ? -5.823 -6.771 8.664 1.00 95.31 270 GLY A O 1
ATOM 2093 N N . LEU A 1 271 ? -4.427 -5.427 9.802 1.00 93.38 271 LEU A N 1
ATOM 2094 C CA . LEU A 1 271 ? -3.643 -4.892 8.681 1.00 93.38 271 LEU A CA 1
ATOM 2095 C C . LEU A 1 271 ? -2.130 -4.907 8.997 1.00 93.38 271 LEU A C 1
ATOM 2097 O O . LEU A 1 271 ? -1.367 -4.084 8.495 1.00 93.38 271 LEU A O 1
ATOM 2101 N N . SER A 1 272 ? -1.700 -5.832 9.864 1.00 89.62 272 SER A N 1
ATOM 2102 C CA . SER A 1 272 ? -0.320 -5.967 10.360 1.00 89.62 272 SER A CA 1
ATOM 2103 C C . SER A 1 272 ? 0.492 -7.080 9.690 1.00 89.62 272 SER A C 1
ATOM 2105 O O . SER A 1 272 ? 1.689 -7.168 9.938 1.00 89.62 272 SER A O 1
ATOM 2107 N N . ALA A 1 273 ? -0.145 -7.940 8.886 1.00 85.31 273 ALA A N 1
ATOM 2108 C CA . ALA A 1 273 ? 0.432 -9.177 8.339 1.00 85.31 273 ALA A CA 1
ATOM 2109 C C . ALA A 1 273 ? 0.920 -10.197 9.398 1.00 85.31 273 ALA A C 1
ATOM 2111 O O . ALA A 1 273 ? 1.650 -11.129 9.070 1.00 85.31 273 ALA A O 1
ATOM 2112 N N . VAL A 1 274 ? 0.482 -10.069 10.658 1.00 86.12 274 VAL A N 1
ATOM 2113 C CA . VAL A 1 274 ? 0.825 -11.007 11.741 1.00 86.12 274 VAL A CA 1
ATOM 2114 C C . VAL A 1 274 ? -0.306 -12.013 11.955 1.00 86.12 274 VAL A C 1
ATOM 2116 O O . VAL A 1 274 ? -1.409 -11.652 12.374 1.00 86.12 274 VAL A O 1
ATOM 2119 N N . GLY A 1 275 ? -0.027 -13.290 11.683 1.00 88.19 275 GLY A N 1
ATOM 2120 C CA . GLY A 1 275 ? -0.961 -14.390 11.921 1.00 88.19 275 GLY A CA 1
ATOM 2121 C C . GLY A 1 275 ? -1.260 -14.597 13.410 1.00 88.19 275 GLY A C 1
ATOM 2122 O O . GLY A 1 275 ? -0.388 -14.435 14.257 1.00 88.19 275 GLY A O 1
ATOM 2123 N N . GLY A 1 276 ? -2.504 -14.959 13.737 1.00 87.56 276 GLY A N 1
ATOM 2124 C CA . GLY A 1 276 ? -2.916 -15.289 15.110 1.00 87.56 276 GLY A CA 1
ATOM 2125 C C . GLY A 1 276 ? -3.125 -14.095 16.049 1.00 87.56 276 GLY A C 1
ATOM 2126 O O . GLY A 1 276 ? -3.466 -14.301 17.209 1.00 87.56 276 GLY A O 1
ATOM 2127 N N . LEU A 1 277 ? -2.977 -12.857 15.561 1.00 89.31 277 LEU A N 1
ATOM 2128 C CA . LEU A 1 277 ? -3.097 -11.652 16.388 1.00 89.31 277 LEU A CA 1
ATOM 2129 C C . LEU A 1 277 ? -4.501 -11.460 16.993 1.00 89.31 277 LEU A C 1
ATOM 2131 O O . LEU A 1 277 ? -4.642 -10.940 18.096 1.00 89.31 277 LEU A O 1
ATOM 2135 N N . PHE A 1 278 ? -5.547 -11.891 16.287 1.00 91.88 278 PHE A N 1
ATOM 2136 C CA . PHE A 1 278 ? -6.905 -11.963 16.830 1.00 91.88 278 PHE A CA 1
ATOM 2137 C C . PHE A 1 278 ? -7.119 -13.336 17.467 1.00 91.88 278 PHE A C 1
ATOM 2139 O O . PHE A 1 278 ? -7.753 -14.219 16.887 1.00 91.88 278 PHE A O 1
ATOM 2146 N N . SER A 1 279 ? -6.527 -13.512 18.649 1.00 89.38 279 SER A N 1
ATOM 2147 C CA . SER A 1 279 ? -6.649 -14.720 19.464 1.00 89.38 279 SER A CA 1
ATOM 2148 C C . SER A 1 279 ? -8.094 -14.958 19.929 1.00 89.38 279 SER A C 1
ATOM 2150 O O . SER A 1 279 ? -8.970 -14.093 19.802 1.00 89.38 279 SER A O 1
ATOM 2152 N N . LYS A 1 280 ? -8.364 -16.140 20.500 1.00 87.81 280 LYS A N 1
ATOM 2153 C CA . LYS A 1 280 ? -9.682 -16.448 21.083 1.00 87.81 280 LYS A CA 1
ATOM 2154 C C . LYS A 1 280 ? -10.026 -15.475 22.208 1.00 87.81 280 LYS A C 1
ATOM 2156 O O . LYS A 1 280 ? -11.181 -15.097 22.359 1.00 87.81 280 LYS A O 1
ATOM 2161 N N . GLU A 1 281 ? -9.026 -15.046 22.963 1.00 85.19 281 GLU A N 1
ATOM 2162 C CA . GLU A 1 281 ? -9.139 -14.087 24.053 1.00 85.19 281 GLU A CA 1
ATOM 2163 C C . GLU A 1 281 ? -9.576 -12.720 23.517 1.00 85.19 281 GLU A C 1
ATOM 2165 O O . GLU A 1 281 ? -10.573 -12.173 23.987 1.00 85.19 281 GLU A O 1
ATOM 2170 N N . VAL A 1 282 ? -8.913 -12.212 22.470 1.00 84.25 282 VAL A N 1
ATOM 2171 C CA . VAL A 1 282 ? -9.305 -10.962 21.792 1.00 84.25 282 VAL A CA 1
ATOM 2172 C C . VAL A 1 282 ? -10.732 -11.053 21.249 1.00 84.25 282 VAL A C 1
ATOM 2174 O O . VAL A 1 282 ? -11.510 -10.109 21.395 1.00 84.25 282 VAL A O 1
ATOM 2177 N N . TYR A 1 283 ? -11.096 -12.185 20.645 1.00 80.38 283 TYR A N 1
ATOM 2178 C CA . TYR A 1 283 ? -12.440 -12.399 20.111 1.00 80.38 283 TYR A CA 1
ATOM 2179 C C . TYR A 1 283 ? -13.509 -12.404 21.213 1.00 80.38 283 TYR A C 1
ATOM 2181 O O . TYR A 1 283 ? -14.526 -11.722 21.092 1.00 80.38 283 TYR A O 1
ATOM 2189 N N . ASN A 1 284 ? -13.263 -13.116 22.314 1.00 82.69 284 ASN A N 1
ATOM 2190 C CA . ASN A 1 284 ? -14.199 -13.222 23.434 1.00 82.69 284 ASN A CA 1
ATOM 2191 C C . ASN A 1 284 ? -14.379 -11.899 24.189 1.00 82.69 284 ASN A C 1
ATOM 2193 O O . ASN A 1 284 ? -15.428 -11.689 24.779 1.00 82.69 284 ASN A O 1
ATOM 2197 N N . LEU A 1 285 ? -13.390 -10.999 24.157 1.00 79.50 285 LEU A N 1
ATOM 2198 C CA . LEU A 1 285 ? -13.505 -9.652 24.730 1.00 79.50 285 LEU A CA 1
ATOM 2199 C C . LEU A 1 285 ? -14.418 -8.718 23.917 1.00 79.50 285 LEU A C 1
ATOM 2201 O O . LEU A 1 285 ? -14.784 -7.650 24.412 1.00 79.50 285 LEU A O 1
ATOM 2205 N N . LYS A 1 286 ? -14.746 -9.083 22.670 1.00 61.91 286 LYS A N 1
ATOM 2206 C CA . LYS A 1 286 ? -15.655 -8.318 21.807 1.00 61.91 286 LYS A CA 1
ATOM 2207 C C . LYS A 1 286 ? -17.131 -8.679 22.033 1.00 61.91 286 LYS A C 1
ATOM 2209 O O . LYS A 1 286 ? -17.982 -7.812 21.831 1.00 61.91 286 LYS A O 1
ATOM 2214 N N . LEU A 1 287 ? -17.416 -9.940 22.373 1.00 52.97 287 LEU A N 1
ATOM 2215 C CA . LEU A 1 287 ? -18.762 -10.447 22.684 1.00 52.97 287 LEU A CA 1
ATOM 2216 C C . LEU A 1 287 ? -19.253 -9.917 24.039 1.00 52.97 287 LEU A C 1
ATOM 2218 O O . LEU A 1 287 ? -20.470 -9.646 24.129 1.00 52.97 287 LEU A O 1
#

Radius of gyration: 20.99 Å; chains: 1; bounding box: 54×39×61 Å

InterPro domains:
  IPR001891 Malic oxidoreductase [PIRSF000106] (1-282)
  IPR001891 Malic oxidoreductase [PR00072] (23-52)
  IPR001891 Malic oxidoreductase [PR00072] (59-81)
  IPR001891 Malic oxidoreductase [PR00072] (118-136)
  IPR001891 Malic oxidoreductase [PR00072] (143-159)
  IPR001891 Malic oxidoreductase [PR00072] (177-193)
  IPR012301 Malic enzyme, N-terminal domain [PF00390] (1-137)
  IPR012301 Malic enzyme, N-terminal domain [SM01274] (1-137)
  IPR012302 Malic enzyme, NAD-binding [PF03949] (147-282)
  IPR012302 Malic enzyme, NAD-binding [SM00919] (147-286)
  IPR015884 Malic enzyme, conserved site [PS00331] (143-159)
  IPR036291 NAD(P)-binding domain superfamily [SSF51735] (147-282)
  IPR037062 Malic enzyme, N-terminal domain superfamily [G3DSA:3.40.50.10380] (1-144)
  IPR046346 Aminoacid dehydrogenase-like, N-terminal domain superfamily [SSF53223] (1-146)

pLDDT: mean 95.11, std 4.77, range [52.97, 98.88]

Foldseek 3Di:
DEAELVCQPPLLVVVPVLPQLAAAEEEEEQQQAQPLPGRPGPVSLVVRVVVVVCCCVPVVPDPSRYDRYYYGQDTPPVVLLPDPPNPGDNDHGDDDVSNVSSVVVNQVSCCVSHVNYEYEYERDWQVCQVVVCVVPVVPHNYHYCLQAVLLVVLVVVLLVVCVVVVHDSLCLLVFQEEEEDDGRNRLSNLVSSLQVQCVSVPNDPVSSVSSLQSYWYQYPQGTFAPPDDPDDPSCNSNHHYQVVQVVLVHDHSDHLLSCCLSVLGPYYHYDHSDPCSCPPSSVVSND

Secondary structure (DSSP, 8-state):
-EEEGGGTTTHHHHGGGSS-S--SEEEEE-STTBTTTB--GGGGHHHHHHHHHHHHHHH---GGGEEEEEEE-----HHHHT-TT--S-SSPPP-HHHHHHHHHHHHHHHHHH-TT-EEEE-S--HHHHHHHHHHHTTTSSEEEIIIIIHHHHHHHHHHHHHHHTT--GGGGGG--EEEE--SHHHHHHHHHHHHHHHHHTTSSHHHHHHHHTTEEEEETTEE-BTT-TT--TTTGGGPBPHHHHHHTT--TT--HHHHHHHH--SEEEE-S--TT-S-HHHHHTT-

Organism: Phaseolus angularis (NCBI:txid3914)